Protein 5ODT (pdb70)

Nearest PDB structures (foldseek):
  5odt-assembly1_B  TM=1.024E+00  e=2.649E-06  Homo sap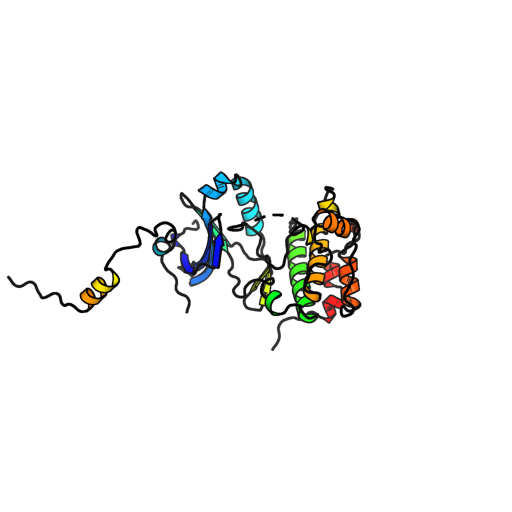iens
  5odt-assembly1_A  TM=1.004E+00  e=7.023E-52  Homo sapiens
  4jbq-assembly1_A  TM=9.368E-01  e=2.846E-45  Homo sapiens
  2w1g-assembly1_A  TM=9.433E-01  e=4.742E-44  Homo sapiens
  3r21-assembly1_A  TM=9.366E-01  e=5.895E-42  Homo sapiens

GO terms:
  GO:0004672 protein kinase activity (F, IDA)
  GO:0005813 centrosome (C, IDA)
  GO:0009611 response to wounding (P, IDA)
  GO:0097421 liver regeneration (P, IDA)
  GO:0006468 protein phosphorylation (P, IDA)
  GO:0097431 mitotic spindle pole (C, IDA)
  GO:0004712 protein serine/threonine/tyrosine kinase activity (F, TAS)
  GO:0005813 centrosome (C, TAS)
  GO:0005819 spindle (C, TAS)
  GO:0030496 midbody (C, TAS)
  GO:0045840 positive regulation of mitotic nuclear division (P, TAS)
  GO:0046605 regulation of centrosome cycle (P, TAS)
  GO:0046777 protein autophosphorylation (P, TAS)
  GO:0090141 positive regulation of mitochondrial fission (P, IMP)
  GO:0005515 protein binding (F, IPI)
  GO:0019901 protein kinase binding (F, IPI)
  GO:0005634 nucleus (C, TAS)
  GO:0000278 mitotic cell cycle (P, TAS)
  GO:0006468 protein phosphorylation (P, TAS)
  GO:0004674 protein serine/threonine kinase activity (F, EXP)

Organism: Homo sapiens (NCBI:txid9606)

Radius of gyration: 24.05 Å; Cα contacts (8 Å, |Δi|>4): 485; chains: 2; bounding box: 49×51×92 Å

Secondary structure (DSSP, 8-state):
----GGGEEEEEEEEEETTEEEEEEEETTT--EEEEEEEEHHHHHHHT-HHHHHHHHHHHHT---TTB--EEEEEE-SSEEEEEE---TT-BHHHHHHHHSS--HHHHHHHHHHHHHHHHHHHHTT-------GGGEEE-TTS-EEE--SS------SGGG--HHHHTT----TTHHHHHHHHHHHHHHHSS-TT--SSHHHHHHHHHTT-----TTS-HHHHHHHHHHS-SSGGGSPPHHHHHH-HHHHHH------/----B-GGGTTTTTTTTTTT--TTHHHHHHHHHHS-------

InterPro domains:
  IPR000719 Protein kinase domain [PF00069] (133-383)
  IPR000719 Protein kinase domain [PS50011] (133-383)
  IPR000719 Protein kinase domain [SM00220] (133-383)
  IPR008271 Serine/threonine-protein kinase, active site [PS00108] (252-264)
  IPR011009 Protein kinase-like domain superfamily [SSF56112] (120-386)
  IPR017441 Protein kinase, ATP binding site [PS00107] (139-162)
  IPR030611 Aurora kinase A [cd14116] (127-384)
  IPR030616 Aurora kinase-like [PTHR24350] (18-401)

Foldseek 3Di:
DADDPVQKDWAAWPDAAQQFTKTFIAGPPVRDTWIKTKGWPVVCVVVVCPVVLVVLLVLQQPDDDPQAKHFVDWDADDTITITTIHDAPAAWQVVVCVVVLAADLAVLLAQLLLLLVSLLSCVVVVHADQPQPRNQWGAHPVRHTYRHPGRHDNHCPPCLLFALCVVVPHDDGNLSNLSNSLQSSLCRHRNHGFQNDDDVVSSNVCRNVVPGDDDPVQDPLSVVLSVLSSDNDSVSRDRSVVSCVRPSSVVRYDDDDD/DDDDDDPVVPPCCVVCVVVPDDPCVVVVVVVVVVDDDDDDDD

CATH classification: 3.30.200.20 (+1 more: 1.10.510.10)

Sequence (300 aa):
RQWALEDFEIGRPLGKGKFGNVYLAREKQSKFILALKVLFKAQLEKAGVEHQLRREVEIQSHLRHPNILRLYGYFHDATRVYLILEYAPLGTVYREELQKLSKFDEQRTATYITELANALSYCHSKRVIHRDIKPENLLLGSAGELKIANFGWSVHAGTLDYLPPEMIEGRMHDEKVDLWSLGVLCYEFLVGKPPFEANTYQETYKRISRVEFTFPDFVTEGARDLISRLLKHNPSQRPMLREVLEHPWITANSSKPSNEESFRDPAEVLGTGAEVDYLEQFGTSSFKESALRKQSLYLKF

B-factor: mean 44.45, std 11.47, range [26.18, 94.43]

Structure (mmCIF, N/CA/C/O backbone):
data_5ODT
#
_entry.id   5ODT
#
_cell.length_a   137.040
_cell.length_b   137.040
_cell.length_c   137.040
_cell.angle_alpha   90.00
_cell.angle_beta   90.00
_cell.angle_gamma   90.00
#
_symmetry.space_group_name_H-M   'I 2 3'
#
loop_
_entity.id
_entity.type
_entity.pdbx_description
1 polymer 'Aurora kinase A'
2 polymer 'Transforming acidic coiled-coil-containing protein 3'
3 non-polymer "ADENOSINE-5'-DIPHOSPHATE"
4 non-polymer GLYCEROL
5 non-polymer 'SULFATE ION'
6 water water
#
loop_
_atom_site.group_PDB
_atom_site.id
_atom_site.type_symbol
_atom_site.label_atom_id
_atom_site.label_alt_id
_atom_site.label_comp_id
_atom_site.label_asym_id
_atom_site.label_entity_id
_atom_site.label_seq_id
_atom_site.pdbx_PDB_ins_code
_atom_site.Cartn_x
_atom_site.Cartn_y
_atom_site.Cartn_z
_atom_site.occupancy
_atom_site.B_iso_or_equiv
_atom_site.auth_seq_id
_atom_site.auth_comp_id
_atom_site.auth_asym_id
_atom_site.auth_atom_id
_atom_site.pdbx_PDB_model_num
ATOM 1 N N . ARG A 1 6 ? 10.361 196.095 61.492 1.00 72.14 126 ARG A N 1
ATOM 2 C CA . ARG A 1 6 ? 10.017 194.746 61.051 1.00 64.21 126 ARG A CA 1
ATOM 3 C C . ARG A 1 6 ? 10.798 194.330 59.799 1.00 59.66 126 ARG A C 1
ATOM 4 O O . ARG A 1 6 ? 10.601 194.876 58.715 1.00 62.07 126 ARG A O 1
ATOM 6 N N . GLN A 1 7 ? 11.690 193.362 59.963 1.00 60.44 127 GLN A N 1
ATOM 7 C CA . GLN A 1 7 ? 12.485 192.841 58.859 1.00 59.82 127 GLN A CA 1
ATOM 8 C C . GLN A 1 7 ? 12.122 191.378 58.594 1.00 52.83 127 GLN A C 1
ATOM 9 O O . GLN A 1 7 ? 11.651 190.684 59.492 1.00 52.41 127 GLN A O 1
ATOM 15 N N . TRP A 1 8 ? 12.335 190.909 57.371 1.00 49.44 128 TRP A N 1
ATOM 16 C CA . TRP A 1 8 ? 12.208 189.479 57.089 1.00 49.56 128 TRP A CA 1
ATOM 17 C C . TRP A 1 8 ? 13.264 188.713 57.883 1.00 47.81 128 TRP A C 1
ATOM 18 O O . TRP A 1 8 ? 14.375 189.204 58.070 1.00 55.16 128 TRP A O 1
ATOM 29 N N . ALA A 1 9 ? 12.915 187.530 58.379 1.00 47.86 129 ALA A N 1
ATOM 30 C CA . ALA A 1 9 ? 13.865 186.689 59.119 1.00 48.24 129 ALA A CA 1
ATOM 31 C C . ALA A 1 9 ? 13.677 185.210 58.778 1.00 47.89 129 ALA A C 1
ATOM 32 O O . ALA A 1 9 ? 12.565 184.775 58.462 1.00 41.64 129 ALA A O 1
ATOM 34 N N . LEU A 1 10 ? 14.757 184.433 58.859 1.00 46.98 130 LEU A N 1
ATOM 35 C CA . LEU A 1 10 ? 14.666 182.995 58.629 1.00 45.96 130 LEU A CA 1
ATOM 36 C C . LEU A 1 10 ? 13.649 182.366 59.577 1.00 43.85 130 LEU A C 1
ATOM 37 O O . LEU A 1 10 ? 12.993 181.378 59.238 1.00 39.86 130 LEU A O 1
ATOM 42 N N . GLU A 1 11 ? 13.518 182.949 60.768 1.00 44.79 131 GLU A N 1
ATOM 43 C CA . GLU A 1 11 ? 12.521 182.511 61.741 1.00 40.08 131 GLU A CA 1
ATOM 44 C C . GLU A 1 11 ? 11.071 182.567 61.203 1.00 38.50 131 GLU A C 1
ATOM 45 O O . GLU A 1 11 ? 10.197 181.867 61.693 1.00 37.94 131 GLU A O 1
ATOM 51 N N . ASP A 1 12 ? 10.826 183.404 60.201 1.00 36.79 132 ASP A N 1
ATOM 52 C CA . ASP A 1 12 ? 9.482 183.539 59.627 1.00 36.72 132 ASP A CA 1
ATOM 53 C C . ASP A 1 12 ? 9.030 182.327 58.807 1.00 40.71 132 ASP A C 1
ATOM 54 O O . ASP A 1 12 ? 7.859 182.253 58.412 1.00 36.58 132 ASP A O 1
ATOM 59 N N . PHE A 1 13 ? 9.950 181.394 58.539 1.00 33.63 133 PHE A N 1
ATOM 60 C CA . PHE A 1 13 ? 9.699 180.326 57.568 1.00 34.74 133 PHE A CA 1
ATOM 61 C C . PHE A 1 13 ? 9.915 178.920 58.081 1.00 39.89 133 PHE A C 1
ATOM 62 O O . PHE A 1 13 ? 10.743 178.677 58.967 1.00 37.10 133 PHE A O 1
ATOM 70 N N . GLU A 1 14 ? 9.158 177.990 57.505 1.00 33.49 134 GLU A N 1
ATOM 71 C CA . GLU A 1 14 ? 9.477 176.578 57.617 1.00 35.17 134 GLU A CA 1
ATOM 72 C C . GLU A 1 14 ? 9.824 176.049 56.229 1.00 36.80 134 GLU A C 1
ATOM 73 O O . GLU A 1 14 ? 9.354 176.579 55.228 1.00 37.44 134 GLU A O 1
ATOM 79 N N . ILE A 1 15 ? 10.659 175.020 56.163 1.00 35.78 135 ILE A N 1
ATOM 80 C CA . ILE A 1 15 ? 11.280 174.633 54.889 1.00 33.36 135 ILE A CA 1
ATOM 81 C C . ILE A 1 15 ? 10.922 173.207 54.522 1.00 38.82 135 ILE A C 1
ATOM 82 O O . ILE A 1 15 ? 11.050 172.288 55.346 1.00 34.91 135 ILE A O 1
ATOM 87 N N . GLY A 1 16 ? 10.444 173.030 53.291 1.00 33.87 136 GLY A N 1
ATOM 88 C CA . GLY A 1 16 ? 10.063 171.723 52.782 1.00 31.49 136 GLY A CA 1
ATOM 89 C C . GLY A 1 16 ? 11.105 171.120 51.851 1.00 36.36 136 GLY A C 1
ATOM 90 O O . GLY A 1 16 ? 12.297 171.403 51.967 1.00 32.74 136 GLY A O 1
ATOM 91 N N . ARG A 1 17 ? 10.657 170.287 50.918 1.00 34.89 137 ARG A N 1
ATOM 92 C CA . ARG A 1 17 ? 11.582 169.577 50.031 1.00 34.28 137 ARG A CA 1
ATOM 93 C C . ARG A 1 17 ? 12.323 170.499 49.056 1.00 36.45 137 ARG A C 1
ATOM 94 O O . ARG A 1 17 ? 11.826 171.575 48.691 1.00 31.39 137 ARG A O 1
ATOM 102 N N . PRO A 1 18 ? 13.526 170.081 48.632 1.00 39.83 138 PRO A N 1
ATOM 103 C CA . PRO A 1 18 ? 14.306 170.837 47.654 1.00 35.36 138 PRO A CA 1
ATOM 104 C C . PRO A 1 18 ? 13.666 170.775 46.281 1.00 35.46 138 PRO A C 1
ATOM 105 O O . PRO A 1 18 ? 13.131 169.740 45.902 1.00 38.29 138 PRO A O 1
ATOM 109 N N . LEU A 1 19 ? 13.734 171.886 45.558 1.00 38.77 139 LEU A N 1
ATOM 110 C CA . LEU A 1 19 ? 13.206 171.999 44.198 1.00 37.80 139 LEU A CA 1
ATOM 111 C C . LEU A 1 19 ? 14.331 172.001 43.176 1.00 40.66 139 LEU A C 1
ATOM 112 O O . LEU A 1 19 ? 14.119 171.715 42.002 1.00 42.85 139 LEU A O 1
ATOM 117 N N . GLY A 1 20 ? 15.526 172.385 43.620 1.00 37.27 140 GLY A N 1
ATOM 118 C CA . GLY A 1 20 ? 16.689 172.373 42.763 1.00 41.07 140 GLY A CA 1
ATOM 119 C C . GLY A 1 20 ? 17.926 172.660 43.588 1.00 46.59 140 GLY A C 1
ATOM 120 O O . GLY A 1 20 ? 17.841 173.297 44.637 1.00 36.63 140 GLY A O 1
ATOM 121 N N . LYS A 1 21 ? 19.072 172.179 43.119 1.00 43.13 141 LYS A N 1
ATOM 122 C CA . LYS A 1 21 ? 20.354 172.477 43.753 1.00 46.32 141 LYS A CA 1
ATOM 123 C C . LYS A 1 21 ? 21.397 172.833 42.694 1.00 51.01 141 LYS A C 1
ATOM 124 O O . LYS A 1 21 ? 21.348 172.340 41.563 1.00 54.16 141 LYS A O 1
ATOM 130 N N . GLY A 1 22 ? 22.328 173.704 43.064 1.00 46.89 142 GLY A N 1
ATOM 131 C CA . GLY A 1 22 ? 23.380 174.138 42.163 1.00 50.58 142 GLY A CA 1
ATOM 132 C C . GLY A 1 22 ? 24.579 174.647 42.941 1.00 52.72 142 GLY A C 1
ATOM 133 O O . GLY A 1 22 ? 24.567 174.651 44.174 1.00 49.92 142 GLY A O 1
ATOM 134 N N . LYS A 1 23 ? 25.613 175.087 42.229 1.00 50.84 143 LYS A N 1
ATOM 135 C CA . LYS A 1 23 ? 26.856 175.498 42.876 1.00 52.00 143 LYS A CA 1
ATOM 136 C C . LYS A 1 23 ? 26.640 176.720 43.763 1.00 48.07 143 LYS A C 1
ATOM 137 O O . LYS A 1 23 ? 27.316 176.888 44.777 1.00 47.24 143 LYS A O 1
ATOM 139 N N . PHE A 1 24 ? 25.701 177.574 43.372 1.00 41.90 144 PHE A N 1
ATOM 140 C CA . PHE A 1 24 ? 25.438 178.802 44.107 1.00 43.84 144 PHE A CA 1
ATOM 141 C C . PHE A 1 24 ? 24.505 178.594 45.309 1.00 43.99 144 PHE A C 1
ATOM 142 O O . PHE A 1 24 ? 24.407 179.463 46.164 1.00 40.36 144 PHE A O 1
ATOM 150 N N . GLY A 1 25 ? 23.815 177.461 45.369 1.00 43.46 145 GLY A N 1
ATOM 151 C CA . GLY A 1 25 ? 22.876 177.233 46.458 1.00 41.24 145 GLY A CA 1
ATOM 152 C C . GLY A 1 25 ? 21.759 176.258 46.158 1.00 40.70 145 GLY A C 1
ATOM 153 O O . GLY A 1 25 ? 21.886 175.393 45.283 1.00 37.99 145 GLY A O 1
ATOM 154 N N . ASN A 1 26 ? 20.663 176.405 46.905 1.00 36.16 146 ASN A N 1
ATOM 155 C CA . ASN A 1 26 ? 19.506 175.519 46.838 1.00 36.10 146 ASN A CA 1
ATOM 156 C C . ASN A 1 26 ? 18.189 176.285 46.759 1.00 33.84 146 ASN A C 1
ATOM 157 O O . ASN A 1 26 ? 18.084 177.390 47.297 1.00 34.41 146 ASN A O 1
ATOM 162 N N . VAL A 1 27 ? 17.192 175.684 46.113 1.00 35.23 147 VAL A N 1
ATOM 163 C CA . VAL A 1 27 ? 15.820 176.193 46.134 1.00 34.42 147 VAL A CA 1
ATOM 164 C C . VAL A 1 27 ? 14.927 175.202 46.849 1.00 33.10 147 VAL A C 1
ATOM 165 O O . VAL A 1 27 ? 14.935 174.026 46.510 1.00 36.34 147 VAL A O 1
ATOM 169 N N . TYR A 1 28 ? 14.144 175.675 47.818 1.00 28.38 148 TYR A N 1
ATOM 170 C CA . TYR A 1 28 ? 13.229 174.810 48.562 1.00 29.11 148 TYR A CA 1
ATOM 171 C C . TYR A 1 28 ? 11.776 175.249 48.431 1.00 34.01 148 TYR A C 1
ATOM 172 O O . TYR A 1 28 ? 11.482 176.444 48.352 1.00 32.58 148 TYR A O 1
ATOM 181 N N . LEU A 1 29 ? 10.873 174.282 48.456 1.00 33.49 149 LEU A N 1
ATOM 182 C CA . LEU A 1 29 ? 9.493 174.558 48.824 1.00 31.61 149 LEU A CA 1
ATOM 183 C C . LEU A 1 29 ? 9.519 175.083 50.260 1.00 35.24 149 LEU A C 1
ATOM 184 O O . LEU A 1 29 ? 10.300 174.594 51.085 1.00 33.23 149 LEU A O 1
ATOM 189 N N . ALA A 1 30 ? 8.706 176.091 50.559 1.00 30.14 150 ALA A N 1
ATOM 190 C CA . ALA A 1 30 ? 8.683 176.631 51.911 1.00 36.05 150 ALA A CA 1
ATOM 191 C C . ALA A 1 30 ? 7.341 177.256 52.237 1.00 35.55 150 ALA A C 1
ATOM 192 O O . ALA A 1 30 ? 6.445 177.333 51.398 1.00 34.15 150 ALA A O 1
ATOM 194 N N . ARG A 1 31 ? 7.218 177.704 53.473 1.00 32.99 151 ARG A N 1
ATOM 195 C CA . ARG A 1 31 ? 5.949 178.165 53.996 1.00 37.14 151 ARG A CA 1
ATOM 196 C C . ARG A 1 31 ? 6.192 179.244 55.049 1.00 31.98 151 ARG A C 1
ATOM 197 O O . ARG A 1 31 ? 6.959 179.029 55.990 1.00 35.51 151 ARG A O 1
ATOM 205 N N . GLU A 1 32 ? 5.559 180.399 54.892 1.00 30.94 152 GLU A N 1
ATOM 206 C CA . GLU A 1 32 ? 5.628 181.430 55.918 1.00 35.35 152 GLU A CA 1
ATOM 207 C C . GLU A 1 32 ? 4.842 180.957 57.134 1.00 36.90 152 GLU A C 1
ATOM 208 O O . GLU A 1 32 ? 3.689 180.565 57.019 1.00 34.50 152 GLU A O 1
ATOM 214 N N . LYS A 1 33 ? 5.470 180.982 58.301 1.00 37.80 153 LYS A N 1
ATOM 215 C CA . LYS A 1 33 ? 4.874 180.362 59.486 1.00 42.82 153 LYS A CA 1
ATOM 216 C C . LYS A 1 33 ? 3.543 180.954 59.928 1.00 40.21 153 LYS A C 1
ATOM 217 O O . LYS A 1 33 ? 2.613 180.212 60.230 1.00 46.30 153 LYS A O 1
ATOM 223 N N . GLN A 1 34 ? 3.446 182.276 59.981 1.00 39.35 154 GLN A N 1
ATOM 224 C CA . GLN A 1 34 ? 2.234 182.900 60.493 1.00 38.57 154 GLN A CA 1
ATOM 225 C C . GLN A 1 34 ? 1.032 182.631 59.568 1.00 44.44 154 GLN A C 1
ATOM 226 O O . GLN A 1 34 ? -0.033 182.197 60.014 1.00 39.84 154 GLN A O 1
ATOM 228 N N . SER A 1 35 ? 1.217 182.858 58.274 1.00 35.82 155 SER A N 1
ATOM 229 C CA . SER A 1 35 ? 0.113 182.761 57.319 1.00 37.09 155 SER A CA 1
ATOM 230 C C . SER A 1 35 ? -0.144 181.335 56.819 1.00 37.82 155 SER A C 1
ATOM 231 O O . SER A 1 35 ? -1.245 181.027 56.342 1.00 34.31 155 SER A O 1
ATOM 234 N N . LYS A 1 36 ? 0.888 180.494 56.900 1.00 35.06 156 LYS A N 1
ATOM 235 C CA . LYS A 1 36 ? 0.930 179.181 56.253 1.00 35.18 156 LYS A CA 1
ATOM 236 C C . LYS A 1 36 ? 0.891 179.329 54.721 1.00 31.25 156 LYS A C 1
ATOM 237 O O . LYS A 1 36 ? 0.522 178.401 54.020 1.00 32.64 156 LYS A O 1
ATOM 243 N N . PHE A 1 37 ? 1.267 180.499 54.218 1.00 29.51 157 PHE A N 1
ATOM 244 C CA . PHE A 1 37 ? 1.333 180.743 52.775 1.00 30.57 157 PHE A CA 1
ATOM 245 C C . PHE A 1 37 ? 2.491 179.957 52.174 1.00 33.86 157 PHE A C 1
ATOM 246 O O . PHE A 1 37 ? 3.632 180.063 52.634 1.00 32.12 157 PHE A O 1
ATOM 254 N N . ILE A 1 38 ? 2.203 179.178 51.138 1.00 29.36 158 ILE A N 1
ATOM 255 C CA . ILE A 1 38 ? 3.239 178.369 50.503 1.00 34.08 158 ILE A CA 1
ATOM 256 C C . ILE A 1 38 ? 4.002 179.168 49.437 1.00 33.85 158 ILE A C 1
ATOM 257 O O . ILE A 1 38 ? 3.414 179.912 48.645 1.00 31.00 158 ILE A O 1
ATOM 262 N N . LEU A 1 39 ? 5.328 179.043 49.456 1.00 27.83 159 LEU A N 1
ATOM 263 C CA . LEU A 1 39 ? 6.186 179.794 48.543 1.00 30.56 159 LEU A CA 1
ATOM 264 C C . LEU A 1 39 ? 7.489 179.018 48.282 1.00 31.97 159 LEU A C 1
ATOM 265 O O . LEU A 1 39 ? 7.609 177.858 48.666 1.00 30.38 159 LEU A O 1
ATOM 270 N N . ALA A 1 40 ? 8.448 179.646 47.611 1.00 26.18 160 ALA A N 1
ATOM 271 C CA . ALA A 1 40 ? 9.746 179.022 47.425 1.00 28.79 160 ALA A CA 1
ATOM 272 C C . ALA A 1 40 ? 10.820 179.899 48.036 1.00 32.77 160 ALA A C 1
ATOM 273 O O . ALA A 1 40 ? 10.785 181.118 47.923 1.00 33.85 160 ALA A O 1
ATOM 275 N N . LEU A 1 41 ? 11.775 179.252 48.688 1.00 34.92 161 LEU A N 1
ATOM 276 C CA . LEU A 1 41 ? 12.887 179.939 49.312 1.00 33.07 161 LEU A CA 1
ATOM 277 C C . LEU A 1 41 ? 14.153 179.556 48.556 1.00 31.90 161 LEU A C 1
ATOM 278 O O . LEU A 1 41 ? 14.540 178.390 48.528 1.00 30.70 161 LEU A O 1
ATOM 283 N N . LYS A 1 42 ? 14.766 180.535 47.901 1.00 29.12 162 LYS A N 1
ATOM 284 C CA . LYS A 1 42 ? 16.020 180.293 47.221 1.00 31.88 162 LYS A CA 1
ATOM 285 C C . LYS A 1 42 ? 17.151 180.714 48.160 1.00 33.47 162 LYS A C 1
ATOM 286 O O . LYS A 1 42 ? 17.153 181.830 48.677 1.00 36.66 162 LYS A O 1
ATOM 292 N N . VAL A 1 43 ? 18.096 179.808 48.382 1.00 31.67 163 VAL A N 1
ATOM 293 C CA . VAL A 1 43 ? 19.140 179.990 49.390 1.00 32.62 163 VAL A CA 1
ATOM 294 C C . VAL A 1 43 ? 20.524 179.991 48.741 1.00 34.90 163 VAL A C 1
ATOM 295 O O . VAL A 1 43 ? 20.948 178.985 48.191 1.00 37.66 163 VAL A O 1
ATOM 299 N N . LEU A 1 44 ? 21.218 181.123 48.803 1.00 29.97 164 LEU A N 1
ATOM 300 C CA . LEU A 1 44 ? 22.467 181.298 48.064 1.00 35.46 164 LEU A CA 1
ATOM 301 C C . LEU A 1 44 ? 23.663 181.393 49.011 1.00 38.34 164 LEU A C 1
ATOM 302 O O . LEU A 1 44 ? 23.604 182.110 50.001 1.00 38.03 164 LEU A O 1
ATOM 307 N N . PHE A 1 45 ? 24.743 180.677 48.699 1.00 39.52 165 PHE A N 1
ATOM 308 C CA . PHE A 1 45 ? 25.957 180.705 49.517 1.00 40.27 165 PHE A CA 1
ATOM 309 C C . PHE A 1 45 ? 26.777 181.971 49.287 1.00 40.11 165 PHE A C 1
ATOM 310 O O . PHE A 1 45 ? 27.246 182.206 48.177 1.00 42.22 165 PHE A O 1
ATOM 318 N N . LYS A 1 46 ? 26.941 182.788 50.325 1.00 38.27 166 LYS A N 1
ATOM 319 C CA . LYS A 1 46 ? 27.759 184.001 50.228 1.00 43.35 166 LYS A CA 1
ATOM 320 C C . LYS A 1 46 ? 29.171 183.710 49.712 1.00 44.08 166 LYS A C 1
ATOM 321 O O . LYS A 1 46 ? 29.722 184.479 48.924 1.00 44.64 166 LYS A O 1
ATOM 327 N N . ALA A 1 47 ? 29.736 182.591 50.150 1.00 40.52 167 ALA A N 1
ATOM 328 C CA . ALA A 1 47 ? 31.101 182.233 49.785 1.00 50.46 167 ALA A CA 1
ATOM 329 C C . ALA A 1 47 ? 31.218 182.098 48.278 1.00 55.96 167 ALA A C 1
ATOM 330 O O . ALA A 1 47 ? 32.170 182.607 47.686 1.00 52.31 167 ALA A O 1
ATOM 332 N N . GLN A 1 48 ? 30.244 181.432 47.657 1.00 46.35 168 GLN A N 1
ATOM 333 C CA . GLN A 1 48 ? 30.277 181.219 46.212 1.00 48.13 168 GLN A CA 1
ATOM 334 C C . GLN A 1 48 ? 30.011 182.500 45.433 1.00 47.14 168 GLN A C 1
ATOM 335 O O . GLN A 1 48 ? 30.574 182.709 44.366 1.00 54.41 168 GLN A O 1
ATOM 341 N N . LEU A 1 49 ? 29.151 183.351 45.970 1.00 43.39 169 LEU A N 1
ATOM 342 C CA . LEU A 1 49 ? 28.821 184.616 45.335 1.00 47.46 169 LEU A CA 1
ATOM 343 C C . LEU A 1 49 ? 30.037 185.535 45.327 1.00 52.10 169 LEU A C 1
ATOM 344 O O . LEU A 1 49 ? 30.367 186.137 44.306 1.00 51.11 169 LEU A O 1
ATOM 349 N N . GLU A 1 50 ? 30.683 185.640 46.483 1.00 50.32 170 GLU A N 1
ATOM 350 C CA . GLU A 1 50 ? 31.897 186.435 46.633 1.00 52.77 170 GLU A CA 1
ATOM 351 C C . GLU A 1 50 ? 33.006 185.887 45.739 1.00 53.46 170 GLU A C 1
ATOM 352 O O . GLU A 1 50 ? 33.652 186.633 45.009 1.00 59.67 170 GLU A O 1
ATOM 358 N N . LYS A 1 51 ? 33.198 184.575 45.783 1.00 55.00 171 LYS A N 1
ATOM 359 C CA . LYS A 1 51 ? 34.182 183.907 44.942 1.00 55.71 171 LYS A CA 1
ATOM 360 C C . LYS A 1 51 ? 33.946 184.170 43.454 1.00 59.54 171 LYS A C 1
ATOM 361 O O . LYS A 1 51 ? 34.890 184.180 42.665 1.00 60.31 171 LYS A O 1
ATOM 367 N N . ALA A 1 52 ? 32.693 184.397 43.074 1.00 55.41 172 ALA A N 1
ATOM 368 C CA . ALA A 1 52 ? 32.358 184.659 41.675 1.00 56.42 172 ALA A CA 1
ATOM 369 C C . ALA A 1 52 ? 32.379 186.157 41.368 1.00 52.54 172 ALA A C 1
ATOM 370 O O . ALA A 1 52 ? 32.297 186.564 40.211 1.00 55.53 172 ALA A O 1
ATOM 372 N N . GLY A 1 53 ? 32.481 186.971 42.413 1.00 54.35 173 GLY A N 1
ATOM 373 C CA . GLY A 1 53 ? 32.497 188.417 42.270 1.00 55.93 173 GLY A CA 1
ATOM 374 C C . GLY A 1 53 ? 31.186 189.016 41.784 1.00 61.32 173 GLY A C 1
ATOM 375 O O . GLY A 1 53 ? 31.182 190.074 41.154 1.00 58.76 173 GLY A O 1
ATOM 376 N N . VAL A 1 54 ? 30.069 188.356 42.081 1.00 55.65 174 VAL A N 1
ATOM 377 C CA . VAL A 1 54 ? 28.779 188.786 41.541 1.00 54.39 174 VAL A CA 1
ATOM 378 C C . VAL A 1 54 ? 27.876 189.470 42.559 1.00 57.12 174 VAL A C 1
ATOM 379 O O . VAL A 1 54 ? 26.663 189.528 42.369 1.00 56.01 174 VAL A O 1
ATOM 383 N N . GLU A 1 55 ? 28.466 190.003 43.626 1.00 53.88 175 GLU A N 1
ATOM 384 C CA . GLU A 1 55 ? 27.678 190.577 44.710 1.00 59.12 175 GLU A CA 1
ATOM 385 C C . GLU A 1 55 ? 26.941 191.817 44.237 1.00 59.94 175 GLU A C 1
ATOM 386 O O . GLU A 1 55 ? 25.775 192.029 44.574 1.00 58.21 175 GLU A O 1
ATOM 392 N N . HIS A 1 56 ? 27.628 192.642 43.456 1.00 58.13 176 HIS A N 1
ATOM 393 C CA . HIS A 1 56 ? 27.003 193.825 42.902 1.00 60.59 176 HIS A CA 1
ATOM 394 C C . HIS A 1 56 ? 25.875 193.411 41.961 1.00 58.13 176 HIS A C 1
ATOM 395 O O . HIS A 1 56 ? 24.771 193.951 42.031 1.00 53.57 176 HIS A O 1
ATOM 402 N N . GLN A 1 57 ? 26.159 192.437 41.099 1.00 49.01 177 GLN A N 1
ATOM 403 C CA . GLN A 1 57 ? 25.195 191.987 40.100 1.00 55.07 177 GLN A CA 1
ATOM 404 C C . GLN A 1 57 ? 23.937 191.395 40.749 1.00 54.00 177 GLN A C 1
ATOM 405 O O . GLN A 1 57 ? 22.816 191.677 40.327 1.00 46.17 177 GLN A O 1
ATOM 411 N N . LEU A 1 58 ? 24.135 190.588 41.787 1.00 51.46 178 LEU A N 1
ATOM 412 C CA . LEU A 1 58 ? 23.027 190.032 42.557 1.00 47.96 178 LEU A CA 1
ATOM 413 C C . LEU A 1 58 ? 22.091 191.110 43.108 1.00 45.04 178 LEU A C 1
ATOM 414 O O . LEU A 1 58 ? 20.874 191.036 42.918 1.00 44.96 178 LEU A O 1
ATOM 419 N N . ARG A 1 59 ? 22.658 192.101 43.793 1.00 46.10 179 ARG A N 1
ATOM 420 C CA . ARG A 1 59 ? 21.869 193.193 44.346 1.00 46.54 179 ARG A CA 1
ATOM 421 C C . ARG A 1 59 ? 21.030 193.871 43.265 1.00 48.25 179 ARG A C 1
ATOM 422 O O . ARG A 1 59 ? 19.857 194.195 43.478 1.00 45.81 179 ARG A O 1
ATOM 430 N N . ARG A 1 60 ? 21.636 194.092 42.104 1.00 50.17 180 ARG A N 1
ATOM 431 C CA . ARG A 1 60 ? 20.931 194.744 41.008 1.00 50.43 180 ARG A CA 1
ATOM 432 C C . ARG A 1 60 ? 19.768 193.874 40.527 1.00 41.88 180 ARG A C 1
ATOM 433 O O . ARG A 1 60 ? 18.636 194.360 40.371 1.00 44.09 180 ARG A O 1
ATOM 435 N N . GLU A 1 61 ? 20.037 192.592 40.298 1.00 40.22 181 GLU A N 1
ATOM 436 C CA . GLU A 1 61 ? 18.982 191.700 39.823 1.00 43.01 181 GLU A CA 1
ATOM 437 C C . GLU A 1 61 ? 17.809 191.602 40.814 1.00 41.34 181 GLU A C 1
ATOM 438 O O . GLU A 1 61 ? 16.652 191.628 40.402 1.00 43.07 181 GLU A O 1
ATOM 444 N N . VAL A 1 62 ? 18.088 191.507 42.113 1.00 41.63 182 VAL A N 1
ATOM 445 C CA . VAL A 1 62 ? 16.990 191.309 43.048 1.00 43.73 182 VAL A CA 1
ATOM 446 C C . VAL A 1 62 ? 16.202 192.604 43.171 1.00 43.62 182 VAL A C 1
ATOM 447 O O . VAL A 1 62 ? 14.983 192.584 43.337 1.00 42.65 182 VAL A O 1
ATOM 451 N N . GLU A 1 63 ? 16.895 193.727 43.037 1.00 44.15 183 GLU A N 1
ATOM 452 C CA . GLU A 1 63 ? 16.252 195.028 43.082 1.00 48.09 183 GLU A CA 1
ATOM 453 C C . GLU A 1 63 ? 15.269 195.161 41.924 1.00 44.52 183 GLU A C 1
ATOM 454 O O . GLU A 1 63 ? 14.138 195.610 42.098 1.00 44.14 183 GLU A O 1
ATOM 460 N N . ILE A 1 64 ? 15.708 194.743 40.744 1.00 41.14 184 ILE A N 1
ATOM 461 C CA . ILE A 1 64 ? 14.853 194.740 39.566 1.00 42.87 184 ILE A CA 1
ATOM 462 C C . ILE A 1 64 ? 13.612 193.851 39.750 1.00 42.67 184 ILE A C 1
ATOM 463 O O . ILE A 1 64 ? 12.477 194.306 39.573 1.00 40.67 184 ILE A O 1
ATOM 468 N N . GLN A 1 65 ? 13.822 192.593 40.136 1.00 38.35 185 GLN A N 1
ATOM 469 C CA . GLN A 1 65 ? 12.711 191.655 40.227 1.00 39.90 185 GLN A CA 1
ATOM 470 C C . GLN A 1 65 ? 11.716 192.070 41.309 1.00 39.81 185 GLN A C 1
ATOM 471 O O . GLN A 1 65 ? 10.511 191.883 41.153 1.00 40.40 185 GLN A O 1
ATOM 477 N N . SER A 1 66 ? 12.211 192.662 42.393 1.00 42.83 186 SER A N 1
ATOM 478 C CA . SER A 1 66 ? 11.354 192.967 43.538 1.00 42.61 186 SER A CA 1
ATOM 479 C C . SER A 1 66 ? 10.315 194.020 43.174 1.00 43.99 186 SER A C 1
ATOM 480 O O . SER A 1 66 ? 9.322 194.198 43.878 1.00 47.93 186 SER A O 1
ATOM 483 N N . HIS A 1 67 ? 10.520 194.707 42.056 1.00 44.51 187 HIS A N 1
ATOM 484 C CA . HIS A 1 67 ? 9.554 195.714 41.650 1.00 47.49 187 HIS A CA 1
ATOM 485 C C . HIS A 1 67 ? 8.702 195.298 40.453 1.00 47.48 187 HIS A C 1
ATOM 486 O O . HIS A 1 67 ? 7.890 196.079 39.965 1.00 47.78 187 HIS A O 1
ATOM 493 N N . LEU A 1 68 ? 8.864 194.063 39.989 1.00 38.31 188 LEU A N 1
ATOM 494 C CA . LEU A 1 68 ? 7.990 193.572 38.930 1.00 40.61 188 LEU A CA 1
ATOM 495 C C . LEU A 1 68 ? 6.786 192.848 39.541 1.00 41.88 188 LEU A C 1
ATOM 496 O O . LEU A 1 68 ? 6.930 191.878 40.297 1.00 44.07 188 LEU A O 1
ATOM 501 N N . ARG A 1 69 ? 5.597 193.336 39.216 1.00 37.01 189 ARG A N 1
ATOM 502 C CA . ARG A 1 69 ? 4.359 192.740 39.703 1.00 42.47 189 ARG A CA 1
ATOM 503 C C . ARG A 1 69 ? 3.432 192.447 38.526 1.00 39.64 189 ARG A C 1
ATOM 504 O O . ARG A 1 69 ? 2.711 193.318 38.057 1.00 36.03 189 ARG A O 1
ATOM 512 N N . HIS A 1 70 ? 3.462 191.212 38.046 1.00 30.95 190 HIS A N 1
ATOM 513 C CA . HIS A 1 70 ? 2.699 190.819 36.857 1.00 32.99 190 HIS A CA 1
ATOM 514 C C . HIS A 1 70 ? 2.336 189.342 37.013 1.00 33.71 190 HIS A C 1
ATOM 515 O O . HIS A 1 70 ? 3.152 188.582 37.526 1.00 31.67 190 HIS A O 1
ATOM 522 N N . PRO A 1 71 ? 1.122 188.933 36.589 1.00 32.25 191 PRO A N 1
ATOM 523 C CA . PRO A 1 71 ? 0.668 187.539 36.741 1.00 33.66 191 PRO A CA 1
ATOM 524 C C . PRO A 1 71 ? 1.532 186.515 36.009 1.00 31.18 191 PRO A C 1
ATOM 525 O O . PRO A 1 71 ? 1.492 185.344 36.370 1.00 30.94 191 PRO A O 1
ATOM 529 N N . ASN A 1 72 ? 2.263 186.936 34.975 1.00 30.92 192 ASN A N 1
ATOM 530 C CA . ASN A 1 72 ? 3.110 186.010 34.234 1.00 29.03 192 ASN A CA 1
ATOM 531 C C . ASN A 1 72 ? 4.596 186.218 34.514 1.00 29.44 192 ASN A C 1
ATOM 532 O O . ASN A 1 72 ? 5.442 185.821 33.725 1.00 28.82 192 ASN A O 1
ATOM 537 N N . ILE A 1 73 ? 4.904 186.862 35.635 1.00 29.13 193 ILE A N 1
ATOM 538 C CA . ILE A 1 73 ? 6.279 186.968 36.107 1.00 30.26 193 ILE A CA 1
ATOM 539 C C . ILE A 1 73 ? 6.321 186.487 37.552 1.00 30.05 193 ILE A C 1
ATOM 540 O O . ILE A 1 73 ? 5.543 186.939 38.374 1.00 29.65 193 ILE A O 1
ATOM 545 N N . LEU A 1 74 ? 7.218 185.553 37.853 1.00 31.95 194 LEU A N 1
ATOM 546 C CA . LEU A 1 74 ? 7.431 185.096 39.221 1.00 34.00 194 LEU A CA 1
ATOM 547 C C . LEU A 1 74 ? 7.712 186.261 40.169 1.00 39.07 194 LEU A C 1
ATOM 548 O O . LEU A 1 74 ? 8.670 186.990 39.963 1.00 35.83 194 LEU A O 1
ATOM 553 N N . ARG A 1 75 ? 6.881 186.438 41.194 1.00 32.58 195 ARG A N 1
ATOM 554 C CA . ARG A 1 75 ? 7.092 187.486 42.178 1.00 36.59 195 ARG A CA 1
ATOM 555 C C . ARG A 1 75 ? 8.280 187.179 43.077 1.00 38.05 195 ARG A C 1
ATOM 556 O O . ARG A 1 75 ? 8.498 186.031 43.469 1.00 31.22 195 ARG A O 1
ATOM 564 N N . LEU A 1 76 ? 9.026 188.224 43.407 1.00 33.49 196 LEU A N 1
ATOM 565 C CA . LEU A 1 76 ? 9.965 188.190 44.517 1.00 34.69 196 LEU A CA 1
ATOM 566 C C . LEU A 1 76 ? 9.389 189.073 45.614 1.00 38.35 196 LEU A C 1
ATOM 567 O O . LEU A 1 76 ? 9.268 190.290 45.461 1.00 34.16 196 LEU A O 1
ATOM 572 N N . TYR A 1 77 ? 9.010 188.444 46.716 1.00 30.73 197 TYR A N 1
ATOM 573 C CA . TYR A 1 77 ? 8.287 189.129 47.771 1.00 35.26 197 TYR A CA 1
ATOM 574 C C . TYR A 1 77 ? 9.216 189.851 48.729 1.00 36.54 197 TYR A C 1
ATOM 575 O O . TYR A 1 77 ? 8.806 190.791 49.408 1.00 39.34 197 TYR A O 1
ATOM 584 N N . GLY A 1 78 ? 10.461 189.391 48.801 1.00 36.07 198 GLY A N 1
ATOM 585 C CA . GLY A 1 78 ? 11.424 189.979 49.707 1.00 37.99 198 GLY A CA 1
ATOM 586 C C . GLY A 1 78 ? 12.710 189.185 49.740 1.00 35.40 198 GLY A C 1
ATOM 587 O O . GLY A 1 78 ? 12.862 188.179 49.035 1.00 35.50 198 GLY A O 1
ATOM 588 N N . TYR A 1 79 ? 13.640 189.636 50.570 1.00 35.38 199 TYR A N 1
ATOM 589 C CA . TYR A 1 79 ? 14.942 188.991 50.675 1.00 37.35 199 TYR A CA 1
ATOM 590 C C . TYR A 1 79 ? 15.618 189.397 51.970 1.00 42.72 199 TYR A C 1
ATOM 591 O O . TYR A 1 79 ? 15.278 190.423 52.580 1.00 42.33 199 TYR A O 1
ATOM 600 N N . PHE A 1 80 ? 16.570 188.579 52.393 1.00 38.89 200 PHE A N 1
ATOM 601 C CA . PHE A 1 80 ? 17.281 188.830 53.633 1.00 41.46 200 PHE A CA 1
ATOM 602 C C . PHE A 1 80 ? 18.541 187.980 53.628 1.00 37.68 200 PHE A C 1
ATOM 603 O O . PHE A 1 80 ? 18.807 187.270 52.661 1.00 34.48 200 PHE A O 1
ATOM 611 N N . HIS A 1 81 ? 19.340 188.069 54.680 1.00 34.47 201 HIS A N 1
ATOM 612 C CA . HIS A 1 81 ? 20.563 187.263 54.730 1.00 37.99 201 HIS A CA 1
ATOM 613 C C . HIS A 1 81 ? 20.964 186.984 56.168 1.00 33.24 201 HIS A C 1
ATOM 614 O O . HIS A 1 81 ? 20.505 187.667 57.088 1.00 37.61 201 HIS A O 1
ATOM 621 N N . ASP A 1 82 ? 21.803 185.975 56.363 1.00 35.91 202 ASP A N 1
ATOM 622 C CA . ASP A 1 82 ? 22.399 185.763 57.676 1.00 37.59 202 ASP A CA 1
ATOM 623 C C . ASP A 1 82 ? 23.913 185.842 57.477 1.00 40.73 202 ASP A C 1
ATOM 624 O O . ASP A 1 82 ? 24.364 186.484 56.528 1.00 38.01 202 ASP A O 1
ATOM 629 N N . ALA A 1 83 ? 24.703 185.210 58.334 1.00 39.61 203 ALA A N 1
ATOM 630 C CA . ALA A 1 83 ? 26.153 185.372 58.222 1.00 43.14 203 ALA A CA 1
ATOM 631 C C . ALA A 1 83 ? 26.739 184.773 56.939 1.00 41.76 203 ALA A C 1
ATOM 632 O O . ALA A 1 83 ? 27.742 185.265 56.429 1.00 40.34 203 ALA A O 1
ATOM 634 N N . THR A 1 84 ? 26.137 183.708 56.424 1.00 37.50 204 THR A N 1
ATOM 635 C CA . THR A 1 84 ? 26.762 182.965 55.337 1.00 39.58 204 THR A CA 1
ATOM 636 C C . THR A 1 84 ? 25.877 182.689 54.118 1.00 40.88 204 THR A C 1
ATOM 637 O O . THR A 1 84 ? 26.348 182.093 53.156 1.00 35.95 204 THR A O 1
ATOM 641 N N . ARG A 1 85 ? 24.611 183.110 54.181 1.00 37.10 205 ARG A N 1
ATOM 642 C CA . ARG A 1 85 ? 23.624 182.826 53.136 1.00 37.52 205 ARG A CA 1
ATOM 643 C C . ARG A 1 85 ? 22.784 184.041 52.777 1.00 35.68 205 ARG A C 1
ATOM 644 O O . ARG A 1 85 ? 22.504 184.908 53.626 1.00 34.62 205 ARG A O 1
ATOM 652 N N . VAL A 1 86 ? 22.392 184.099 51.508 1.00 35.10 206 VAL A N 1
ATOM 653 C CA . VAL A 1 86 ? 21.380 185.040 51.033 1.00 32.27 206 VAL A CA 1
ATOM 654 C C . VAL A 1 86 ? 20.069 184.266 50.804 1.00 34.13 206 VAL A C 1
ATOM 655 O O . VAL A 1 86 ? 20.086 183.135 50.302 1.00 33.01 206 VAL A O 1
ATOM 659 N N . TYR A 1 87 ? 18.949 184.864 51.200 1.00 31.79 207 TYR A N 1
ATOM 660 C CA . TYR A 1 87 ? 17.643 184.209 51.108 1.00 30.85 207 TYR A CA 1
ATOM 661 C C . TYR A 1 87 ? 16.690 185.047 50.248 1.00 35.94 207 TYR A C 1
ATOM 662 O O . TYR A 1 87 ? 16.435 186.220 50.568 1.00 37.18 207 TYR A O 1
ATOM 671 N N . LEU A 1 88 ? 16.185 184.458 49.160 1.00 34.09 208 LEU A N 1
ATOM 672 C CA . LEU A 1 88 ? 15.200 185.110 48.287 1.00 35.20 208 LEU A CA 1
ATOM 673 C C . LEU A 1 88 ? 13.824 184.467 48.473 1.00 33.53 208 LEU A C 1
ATOM 674 O O . LEU A 1 88 ? 13.676 183.260 48.284 1.00 34.86 208 LEU A O 1
ATOM 679 N N . ILE A 1 89 ? 12.833 185.275 48.829 1.00 31.78 209 ILE A N 1
ATOM 680 C CA . ILE A 1 89 ? 11.468 184.793 49.032 1.00 33.42 209 ILE A CA 1
ATOM 681 C C . ILE A 1 89 ? 10.671 184.888 47.731 1.00 36.97 209 ILE A C 1
ATOM 682 O O . ILE A 1 89 ? 10.327 185.986 47.284 1.00 34.70 209 ILE A O 1
ATOM 687 N N . LEU A 1 90 ? 10.365 183.734 47.146 1.00 28.99 210 LEU A N 1
ATOM 688 C CA . LEU A 1 90 ? 9.799 183.676 45.798 1.00 33.15 210 LEU A CA 1
ATOM 689 C C . LEU A 1 90 ? 8.412 1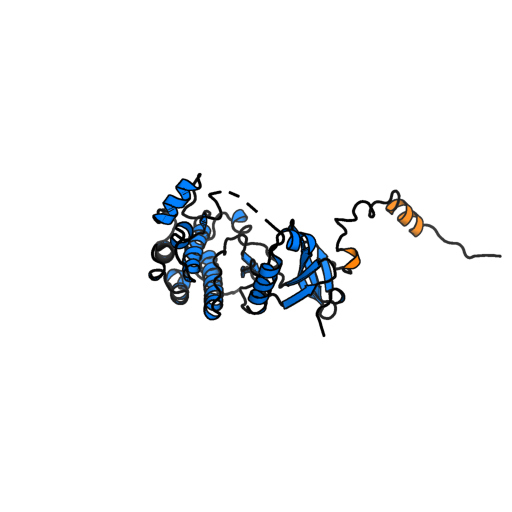83.032 45.703 1.00 32.89 210 LEU A C 1
ATOM 690 O O . LEU A 1 90 ? 8.076 182.120 46.464 1.00 31.19 210 LEU A O 1
ATOM 695 N N . GLU A 1 91 ? 7.628 183.499 44.738 1.00 31.34 211 GLU A N 1
ATOM 696 C CA . GLU A 1 91 ? 6.409 182.808 44.338 1.00 32.75 211 GLU A CA 1
ATOM 697 C C . GLU A 1 91 ? 6.753 181.384 43.904 1.00 31.73 211 GLU A C 1
ATOM 698 O O . GLU A 1 91 ? 7.713 181.176 43.179 1.00 30.44 211 GLU A O 1
ATOM 704 N N . TYR A 1 92 ? 5.970 180.414 44.364 1.00 30.21 212 TYR A N 1
ATOM 705 C CA . TYR A 1 92 ? 6.132 179.018 43.964 1.00 30.13 212 TYR A CA 1
ATOM 706 C C . TYR A 1 92 ? 5.272 178.703 42.742 1.00 30.48 212 TYR A C 1
ATOM 707 O O . TYR A 1 92 ? 4.070 178.994 42.728 1.00 30.09 212 TYR A O 1
ATOM 716 N N . ALA A 1 93 ? 5.896 178.139 41.711 1.00 29.22 213 ALA A N 1
ATOM 717 C CA . ALA A 1 93 ? 5.175 177.695 40.521 1.00 32.92 213 ALA A CA 1
ATOM 718 C C . ALA A 1 93 ? 5.193 176.180 40.535 1.00 28.82 213 ALA A C 1
ATOM 719 O O . ALA A 1 93 ? 6.262 175.578 40.469 1.00 32.99 213 ALA A O 1
ATOM 721 N N . PRO A 1 94 ? 4.017 175.556 40.646 1.00 29.67 214 PRO A N 1
ATOM 722 C CA . PRO A 1 94 ? 3.963 174.122 40.945 1.00 30.45 214 PRO A CA 1
ATOM 723 C C . PRO A 1 94 ? 4.040 173.159 39.754 1.00 35.96 214 PRO A C 1
ATOM 724 O O . PRO A 1 94 ? 4.285 171.971 39.996 1.00 35.16 214 PRO A O 1
ATOM 728 N N . LEU A 1 95 ? 3.854 173.615 38.514 1.00 30.96 215 LEU A N 1
ATOM 729 C CA . LEU A 1 95 ? 3.760 172.645 37.405 1.00 33.95 215 LEU A CA 1
ATOM 730 C C . LEU A 1 95 ? 4.998 172.526 36.517 1.00 35.56 215 LEU A C 1
ATOM 731 O O . LEU A 1 95 ? 4.903 172.092 35.370 1.00 36.74 215 LEU A O 1
ATOM 736 N N . GLY A 1 96 ? 6.163 172.905 37.024 1.00 34.49 216 GLY A N 1
ATOM 737 C CA . GLY A 1 96 ? 7.393 172.670 36.275 1.00 34.33 216 GLY A CA 1
ATOM 738 C C . GLY A 1 96 ? 7.640 173.636 35.121 1.00 35.34 216 GLY A C 1
ATOM 739 O O . GLY A 1 96 ? 6.978 174.665 34.984 1.00 33.10 216 GLY A O 1
ATOM 740 N N . THR A 1 97 ? 8.618 173.314 34.293 1.00 33.49 217 THR A N 1
ATOM 741 C CA . THR A 1 97 ? 9.019 174.223 33.230 1.00 38.78 217 THR A CA 1
ATOM 742 C C . THR A 1 97 ? 8.300 173.929 31.925 1.00 33.31 217 THR A C 1
ATOM 743 O O . THR A 1 97 ? 7.806 172.831 31.708 1.00 35.67 217 THR A O 1
ATOM 747 N N . VAL A 1 98 ? 8.265 174.920 31.054 1.00 33.86 218 VAL A N 1
ATOM 748 C CA . VAL A 1 98 ? 7.773 174.727 29.700 1.00 34.37 218 VAL A CA 1
ATOM 749 C C . VAL A 1 98 ? 8.714 173.790 28.935 1.00 35.14 218 VAL A C 1
ATOM 750 O O . VAL A 1 98 ? 8.290 173.025 28.072 1.00 34.21 218 VAL A O 1
ATOM 754 N N . TYR A 1 99 ? 9.994 173.866 29.273 1.00 35.08 219 TYR A N 1
ATOM 755 C CA . TYR A 1 99 ? 11.009 172.950 28.759 1.00 36.72 219 TYR A CA 1
ATOM 756 C C . TYR A 1 99 ? 10.603 171.485 28.893 1.00 40.40 219 TYR A C 1
ATOM 757 O O . TYR A 1 99 ? 10.706 170.711 27.934 1.00 39.12 219 TYR A O 1
ATOM 766 N N . ARG A 1 100 ? 10.149 171.105 30.086 1.00 36.35 220 ARG A N 1
ATOM 767 C CA . ARG A 1 100 ? 9.762 169.727 30.347 1.00 36.47 220 ARG A CA 1
ATOM 768 C C . ARG A 1 100 ? 8.495 169.385 29.585 1.00 44.03 220 ARG A C 1
ATOM 769 O O . ARG A 1 100 ? 8.374 168.297 29.014 1.00 41.21 220 ARG A O 1
ATOM 771 N N . GLU A 1 101 ? 7.541 170.311 29.572 1.00 34.74 221 GLU A N 1
ATOM 772 C CA A GLU A 1 101 ? 6.301 170.080 28.844 0.52 40.58 221 GLU A CA 1
ATOM 773 C CA B GLU A 1 101 ? 6.301 170.098 28.8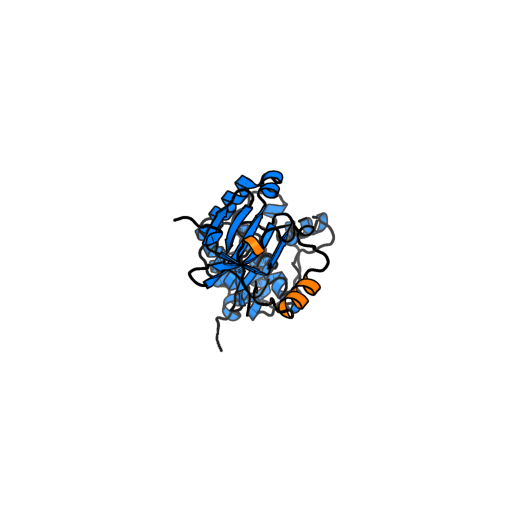43 0.48 40.70 221 GLU A CA 1
ATOM 774 C C . GLU A 1 101 ? 6.578 169.850 27.361 1.00 40.10 221 GLU A C 1
ATOM 775 O 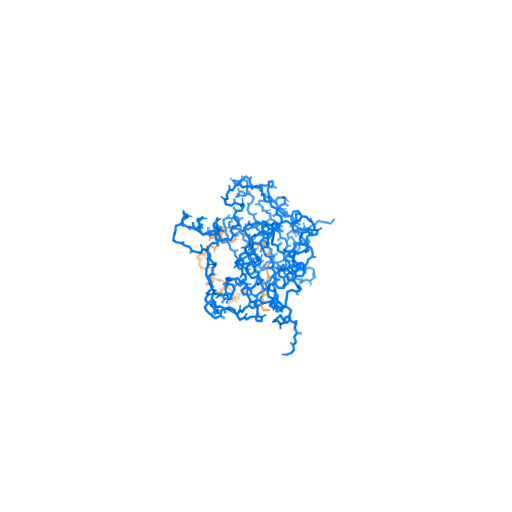O . GLU A 1 101 ? 5.935 169.012 26.726 1.00 42.72 221 GLU A O 1
ATOM 786 N N . LEU A 1 102 ? 7.549 170.581 26.821 1.00 39.58 222 LEU A N 1
ATOM 787 C CA . LEU A 1 102 ? 7.909 170.449 25.413 1.00 45.43 222 LEU A CA 1
ATOM 788 C C . LEU A 1 102 ? 8.608 169.114 25.157 1.00 46.33 222 LEU A C 1
ATOM 789 O O . LEU A 1 102 ? 8.419 168.509 24.104 1.00 47.21 222 LEU A O 1
ATOM 794 N N . GLN A 1 103 ? 9.430 168.675 26.107 1.00 46.26 223 GLN A N 1
ATOM 795 C CA . GLN A 1 103 ? 9.988 167.330 26.053 1.00 45.87 223 GLN A CA 1
ATOM 796 C C . GLN A 1 103 ? 8.876 166.295 25.983 1.00 40.94 223 GLN A C 1
ATOM 797 O O . GLN A 1 103 ? 8.870 165.440 25.111 1.00 51.40 223 GLN A O 1
ATOM 803 N N . LYS A 1 104 ? 7.933 166.374 26.907 1.00 42.92 224 LYS A N 1
ATOM 804 C CA . LYS A 1 104 ? 6.866 165.386 26.964 1.00 46.95 224 LYS A CA 1
ATOM 805 C C . LYS A 1 104 ? 6.042 165.349 25.678 1.00 53.61 224 LYS A C 1
ATOM 806 O O . LYS A 1 104 ? 5.742 164.270 25.169 1.00 52.28 224 LYS A O 1
ATOM 812 N N . LEU A 1 105 ? 5.701 166.516 25.139 1.00 46.14 225 LEU A N 1
ATOM 813 C CA . LEU A 1 105 ? 4.781 166.581 24.006 1.00 41.92 225 LEU A CA 1
ATOM 814 C C . LEU A 1 105 ? 5.461 166.673 22.631 1.00 45.19 225 LEU A C 1
ATOM 815 O O . LEU A 1 105 ? 4.790 166.522 21.599 1.00 45.90 225 LEU A O 1
ATOM 820 N N . SER A 1 106 ? 6.767 166.942 22.628 1.00 40.35 226 SER A N 1
ATOM 821 C CA . SER A 1 106 ? 7.567 167.170 21.410 1.00 44.10 226 SER A CA 1
ATOM 822 C C . SER A 1 106 ? 7.242 168.495 20.716 1.00 38.49 226 SER A C 1
ATOM 823 O O . SER A 1 106 ? 8.149 169.257 20.399 1.00 39.19 226 SER A O 1
ATOM 826 N N . LYS A 1 107 ? 5.961 168.751 20.463 1.00 39.41 227 LYS A N 1
ATOM 827 C CA . LYS A 1 107 ? 5.522 169.985 19.800 1.00 42.40 227 LYS A CA 1
ATOM 828 C C . LYS A 1 107 ? 4.229 170.436 20.443 1.00 38.28 227 LYS A C 1
ATOM 829 O O . LYS A 1 107 ? 3.454 169.600 20.890 1.00 40.59 227 LYS A O 1
ATOM 835 N N . PHE A 1 108 ? 3.975 171.740 20.456 1.00 34.61 228 PHE A N 1
ATOM 836 C CA . PHE A 1 108 ? 2.703 172.274 20.945 1.00 36.31 228 PHE A CA 1
ATOM 837 C C . PHE A 1 108 ? 1.764 172.551 19.780 1.00 36.04 228 PHE A C 1
ATOM 838 O O . PHE A 1 108 ? 2.224 172.881 18.691 1.00 38.62 228 PHE A O 1
ATOM 846 N N . ASP A 1 109 ? 0.453 172.450 20.000 1.00 43.10 229 ASP A N 1
ATOM 847 C CA . ASP A 1 109 ? -0.491 172.831 18.950 1.00 37.94 229 ASP A CA 1
ATOM 848 C C . ASP A 1 109 ? -0.677 174.349 18.947 1.00 43.90 229 ASP A C 1
ATOM 849 O O . ASP A 1 109 ? -0.114 175.058 19.783 1.00 35.51 229 ASP A O 1
ATOM 854 N N . GLU A 1 110 ? -1.470 174.846 18.008 1.00 33.52 230 GLU A N 1
ATOM 855 C CA . GLU A 1 110 ? -1.572 176.287 17.806 1.00 36.86 230 GLU A CA 1
ATOM 856 C C . GLU A 1 110 ? -2.247 177.021 18.961 1.00 35.04 230 GLU A C 1
ATOM 857 O O . GLU A 1 110 ? -1.895 178.164 19.255 1.00 37.28 230 GLU A O 1
ATOM 863 N N . GLN A 1 111 ? -3.210 176.369 19.614 1.00 39.02 231 GLN A N 1
ATOM 864 C CA . GLN A 1 111 ? -3.916 176.981 20.736 1.00 38.13 231 GLN A CA 1
ATOM 865 C C . GLN A 1 111 ? -3.023 177.175 21.973 1.00 39.35 231 GLN A C 1
ATOM 866 O O . GLN A 1 111 ? -3.097 178.206 22.661 1.00 36.90 231 GLN A O 1
ATOM 872 N N . ARG A 1 112 ? -2.211 176.168 22.278 1.00 35.37 232 ARG A N 1
ATOM 873 C CA . ARG A 1 112 ? -1.292 176.254 23.407 1.00 36.70 232 ARG A CA 1
ATOM 874 C C . ARG A 1 112 ? -0.208 177.274 23.109 1.00 32.76 232 ARG A C 1
ATOM 875 O O . ARG A 1 112 ? 0.188 178.048 23.970 1.00 34.70 232 ARG A O 1
ATOM 883 N N . THR A 1 113 ? 0.275 177.252 21.873 1.00 31.57 233 THR A N 1
ATOM 884 C CA . THR A 1 113 ? 1.327 178.158 21.450 1.00 31.43 233 THR A CA 1
ATOM 885 C C . THR A 1 113 ? 0.850 179.610 21.471 1.00 35.12 233 THR A C 1
ATOM 886 O O . THR A 1 113 ? 1.504 180.463 22.069 1.00 31.85 233 THR A O 1
ATOM 890 N N . ALA A 1 114 ? -0.290 179.893 20.838 1.00 31.44 234 ALA A N 1
ATOM 891 C CA . ALA A 1 114 ? -0.818 181.256 20.810 1.00 32.77 234 ALA A CA 1
ATOM 892 C C . ALA A 1 114 ? -1.100 181.787 22.215 1.00 29.23 234 ALA A C 1
ATOM 893 O O . ALA A 1 114 ? -0.892 182.978 22.507 1.00 30.44 234 ALA A O 1
ATOM 895 N N . THR A 1 115 ? -1.584 180.906 23.076 1.00 29.95 235 THR A N 1
ATOM 896 C CA . THR A 1 115 ? -1.870 181.255 24.464 1.00 30.82 235 THR A CA 1
ATOM 897 C C . THR A 1 115 ? -0.585 181.578 25.252 1.00 35.89 235 THR A C 1
ATOM 898 O O . THR A 1 115 ? -0.529 182.596 25.961 1.00 31.10 235 THR A O 1
ATOM 902 N N . TYR A 1 116 ? 0.434 180.723 25.133 1.00 31.72 236 TYR A N 1
ATOM 903 C CA . TYR A 1 116 ? 1.742 180.991 25.762 1.00 33.43 236 TYR A CA 1
ATOM 904 C C . TYR A 1 116 ? 2.367 182.288 25.246 1.00 29.00 236 TYR A C 1
ATOM 905 O O . TYR A 1 116 ? 2.892 183.095 26.016 1.00 30.88 236 TYR A O 1
ATOM 914 N N . ILE A 1 117 ? 2.351 182.465 23.930 1.00 29.90 237 ILE A N 1
ATOM 915 C CA . ILE A 1 117 ? 2.905 183.673 23.325 1.00 27.51 237 ILE A CA 1
ATOM 916 C C . ILE A 1 117 ? 2.136 184.933 23.782 1.00 29.53 237 ILE A C 1
ATOM 917 O O . ILE A 1 117 ? 2.729 185.996 23.984 1.00 28.52 237 ILE A O 1
ATOM 922 N N . THR A 1 118 ? 0.825 184.805 23.964 1.00 29.08 238 THR A N 1
ATOM 923 C CA . THR A 1 118 ? 0.002 185.906 24.500 1.00 29.12 238 THR A CA 1
ATOM 924 C C . THR A 1 118 ? 0.448 186.291 25.915 1.00 30.32 238 THR A C 1
ATOM 925 O O . THR A 1 118 ? 0.635 187.466 26.215 1.00 29.97 238 THR A O 1
ATOM 929 N N . GLU A 1 119 ? 0.620 185.299 26.785 1.00 31.63 239 GLU A N 1
ATOM 930 C CA . GLU A 1 119 ? 1.059 185.558 28.153 1.00 29.64 239 GLU A CA 1
ATOM 931 C C . GLU A 1 119 ? 2.461 186.168 28.175 1.00 30.05 239 GLU A C 1
ATOM 932 O O . GLU A 1 119 ? 2.725 187.101 28.935 1.00 29.83 239 GLU A O 1
ATOM 938 N N . LEU A 1 120 ? 3.350 185.682 27.315 1.00 28.53 240 LEU A N 1
ATOM 939 C CA . LEU A 1 120 ? 4.703 186.233 27.288 1.00 29.55 240 LEU A CA 1
ATOM 940 C C . LEU A 1 120 ? 4.729 187.663 26.753 1.00 28.22 240 LEU A C 1
ATOM 941 O O . LEU A 1 120 ? 5.441 188.511 27.275 1.00 29.34 240 LEU A O 1
ATOM 946 N N . ALA A 1 121 ? 3.973 187.926 25.697 1.00 29.37 241 ALA A N 1
ATOM 947 C CA . ALA A 1 121 ? 3.950 189.272 25.140 1.00 30.02 241 ALA A CA 1
ATOM 948 C C . ALA A 1 121 ? 3.398 190.244 26.180 1.00 29.41 241 ALA A C 1
ATOM 949 O O . ALA A 1 121 ? 3.881 191.369 26.297 1.00 26.79 241 ALA A O 1
ATOM 951 N N . ASN A 1 122 ? 2.400 189.796 26.943 1.00 31.85 242 ASN A N 1
ATOM 952 C CA . ASN A 1 122 ? 1.856 190.607 28.027 1.00 32.29 242 ASN A CA 1
ATOM 953 C C . ASN A 1 122 ? 2.877 190.931 29.104 1.00 31.67 242 ASN A C 1
ATOM 954 O O . ASN A 1 122 ? 3.008 192.083 29.514 1.00 30.26 242 ASN A O 1
ATOM 959 N N . ALA A 1 123 ? 3.597 189.912 29.557 1.00 29.29 243 ALA A N 1
ATOM 960 C CA . ALA A 1 123 ? 4.672 190.095 30.535 1.00 28.51 243 ALA A CA 1
ATOM 961 C C . ALA A 1 123 ? 5.771 191.019 29.992 1.00 29.25 243 ALA A C 1
ATOM 962 O O . ALA A 1 123 ? 6.257 191.907 30.701 1.00 31.49 243 ALA A O 1
ATOM 964 N N . LEU A 1 124 ? 6.153 190.822 28.734 1.00 28.73 244 LEU A N 1
ATOM 965 C CA . LEU A 1 124 ? 7.235 191.618 28.153 1.00 29.48 244 LEU A CA 1
ATOM 966 C C . LEU A 1 124 ? 6.805 193.080 27.936 1.00 30.60 244 LEU A C 1
ATOM 967 O O . LEU A 1 124 ? 7.581 193.991 28.187 1.00 30.69 244 LEU A O 1
ATOM 972 N N . SER A 1 125 ? 5.571 193.290 27.489 1.00 30.10 245 SER A N 1
ATOM 973 C CA . SER A 1 125 ? 5.035 194.654 27.371 1.00 35.38 245 SER A CA 1
ATOM 974 C C . SER A 1 125 ? 5.081 195.402 28.709 1.00 34.73 245 SER A C 1
ATOM 975 O O . SER A 1 125 ? 5.519 196.557 28.777 1.00 33.15 245 SER A O 1
ATOM 978 N N . TYR A 1 126 ? 4.650 194.728 29.772 1.00 31.12 246 TYR A N 1
ATOM 979 C CA . TYR A 1 126 ? 4.797 195.249 31.123 1.00 30.85 246 TYR A CA 1
ATOM 980 C C . TYR A 1 126 ? 6.274 195.540 31.468 1.00 34.80 246 TYR A C 1
ATOM 981 O O . TYR A 1 126 ? 6.589 196.604 32.031 1.00 31.15 246 TYR A O 1
ATOM 990 N N . CYS A 1 127 ? 7.187 194.623 31.131 1.00 29.33 247 CYS A N 1
ATOM 991 C CA . CYS A 1 127 ? 8.594 194.867 31.407 1.00 31.08 247 CYS A CA 1
ATOM 992 C C . CYS A 1 127 ? 9.088 196.106 30.663 1.00 33.19 247 CYS A C 1
ATOM 993 O O . CYS A 1 127 ? 9.790 196.931 31.236 1.00 33.11 247 CYS A O 1
ATOM 996 N N . HIS A 1 128 ? 8.719 196.237 29.400 1.00 29.06 248 HIS A N 1
ATOM 997 C CA . HIS A 1 128 ? 9.214 197.369 28.621 1.00 34.53 248 HIS A CA 1
ATOM 998 C C . HIS A 1 128 ? 8.626 198.681 29.163 1.00 38.13 248 HIS A C 1
ATOM 999 O O . HIS A 1 128 ? 9.299 199.704 29.171 1.00 35.74 248 HIS A O 1
ATOM 1006 N N . SER A 1 129 ? 7.394 198.635 29.668 1.00 33.80 249 SER A N 1
ATOM 1007 C CA . SER A 1 129 ? 6.796 199.827 30.264 1.00 33.21 249 SER A CA 1
ATOM 1008 C C . SER A 1 129 ? 7.603 200.304 31.473 1.00 40.63 249 SER A C 1
ATOM 1009 O O . SER A 1 129 ? 7.553 201.486 31.841 1.00 40.59 249 SER A O 1
ATOM 1012 N N . LYS A 1 130 ? 8.353 199.392 32.086 1.00 33.10 250 LYS A N 1
ATOM 1013 C CA . LYS A 1 130 ? 9.190 199.741 33.216 1.00 32.10 250 LYS A CA 1
ATOM 1014 C C . LYS A 1 130 ? 10.652 199.873 32.811 1.00 33.43 250 LYS A C 1
ATOM 1015 O O . LYS A 1 130 ? 11.548 199.885 33.662 1.00 35.57 250 LYS A O 1
ATOM 1021 N N . ARG A 1 131 ? 10.890 199.969 31.508 1.00 32.52 251 ARG A N 1
ATOM 1022 C CA . ARG A 1 131 ? 12.248 200.043 30.957 1.00 35.60 251 ARG A CA 1
ATOM 1023 C C . ARG A 1 131 ? 13.108 198.834 31.326 1.00 37.59 251 ARG A C 1
ATOM 1024 O O . ARG A 1 131 ? 14.311 198.955 31.558 1.00 36.97 251 ARG A O 1
ATOM 1026 N N . VAL A 1 132 ? 12.488 197.658 31.368 1.00 35.22 252 VAL A N 1
ATOM 1027 C CA . VAL A 1 132 ? 13.207 196.422 31.678 1.00 35.52 252 VAL A CA 1
ATOM 1028 C C . VAL A 1 132 ? 13.239 195.540 30.436 1.00 31.99 252 VAL A C 1
ATOM 1029 O O . VAL A 1 132 ? 12.206 195.308 29.824 1.00 31.28 252 VAL A O 1
ATOM 1033 N N . ILE A 1 133 ? 14.436 195.100 30.048 1.00 33.20 253 ILE A N 1
ATOM 1034 C CA . ILE A 1 133 ? 14.632 194.207 28.905 1.00 33.56 253 ILE A CA 1
ATOM 1035 C C . ILE A 1 133 ? 14.896 192.784 29.407 1.00 32.99 253 ILE A C 1
ATOM 1036 O O . ILE A 1 133 ? 15.729 192.586 30.283 1.00 34.85 253 ILE A O 1
ATOM 1041 N N . HIS A 1 134 ? 14.174 191.798 28.881 1.00 32.24 254 HIS A N 1
ATOM 1042 C CA . HIS A 1 134 ? 14.348 190.409 29.343 1.00 32.66 254 HIS A CA 1
ATOM 1043 C C . HIS A 1 134 ? 14.341 189.453 28.169 1.00 39.07 254 HIS A C 1
ATOM 1044 O O . HIS A 1 134 ? 13.305 188.863 27.852 1.00 37.86 254 HIS A O 1
ATOM 1051 N N . ARG A 1 135 ? 15.507 189.308 27.538 1.00 41.25 255 ARG A N 1
ATOM 1052 C CA . ARG A 1 135 ? 15.679 188.525 26.306 1.00 44.46 255 ARG A CA 1
ATOM 1053 C C . ARG A 1 135 ? 15.630 187.000 26.491 1.00 48.09 255 ARG A C 1
ATOM 1054 O O . ARG A 1 135 ? 15.158 186.265 25.617 1.00 43.31 255 ARG A O 1
ATOM 1062 N N . ASP A 1 136 ? 16.140 186.526 27.621 1.00 46.44 256 ASP A N 1
ATOM 1063 C CA . ASP A 1 136 ? 16.221 185.094 27.881 1.00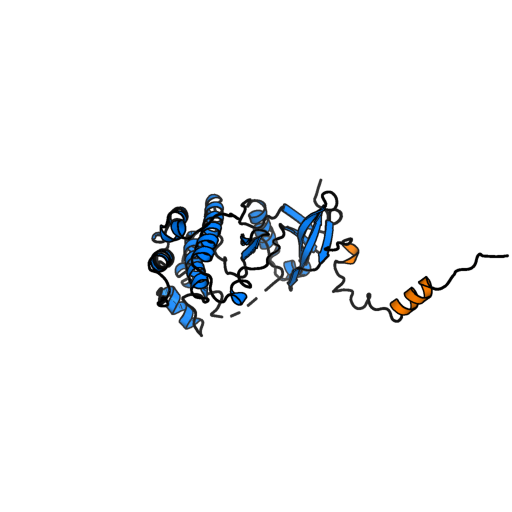 43.64 256 ASP A CA 1
ATOM 1064 C C . ASP A 1 136 ? 14.874 184.506 28.315 1.00 43.17 256 ASP A C 1
ATOM 1065 O O . ASP A 1 136 ? 14.566 184.431 29.512 1.00 41.10 256 ASP A O 1
ATOM 1070 N N . ILE A 1 137 ? 14.073 184.078 27.349 1.00 39.35 257 ILE A N 1
ATOM 1071 C CA . ILE A 1 137 ? 12.801 183.448 27.680 1.00 38.67 257 ILE A CA 1
ATOM 1072 C C . ILE A 1 137 ? 12.780 182.027 27.111 1.00 42.30 257 ILE A C 1
ATOM 1073 O O . ILE A 1 137 ? 11.717 181.503 26.729 1.00 41.03 257 ILE A O 1
ATOM 1078 N N . LYS A 1 138 ? 13.961 181.414 27.072 1.00 35.07 258 LYS A N 1
ATOM 1079 C CA . LYS A 1 138 ? 14.076 179.992 26.732 1.00 37.88 258 LYS A CA 1
ATOM 1080 C C . LYS A 1 138 ? 13.112 179.150 27.542 1.00 35.13 258 LYS A C 1
ATOM 1081 O O . LYS A 1 138 ? 12.759 179.514 28.669 1.00 34.02 258 LYS A O 1
ATOM 1087 N N . PRO A 1 139 ? 12.683 178.020 26.974 1.00 34.58 259 PRO A N 1
ATOM 1088 C CA . PRO A 1 139 ? 11.688 177.176 27.628 1.00 36.26 259 PRO A CA 1
ATOM 1089 C C . PRO A 1 139 ? 12.075 176.783 29.061 1.00 37.25 259 PRO A C 1
ATOM 1090 O O . PRO A 1 139 ? 11.204 176.667 29.900 1.00 31.57 259 PRO A O 1
ATOM 1094 N N . GLU A 1 140 ? 13.358 176.632 29.347 1.00 32.97 260 GLU A N 1
ATOM 1095 C CA . GLU A 1 140 ? 13.753 176.211 30.685 1.00 37.28 260 GLU A CA 1
ATOM 1096 C C . GLU A 1 140 ? 13.609 177.339 31.697 1.00 36.38 260 GLU A C 1
ATOM 1097 O O . GLU A 1 140 ? 13.667 177.098 32.891 1.00 38.48 260 GLU A O 1
ATOM 1103 N N . ASN A 1 141 ? 13.423 178.565 31.215 1.00 32.96 261 ASN A N 1
ATOM 1104 C CA . ASN A 1 141 ? 13.275 179.720 32.099 1.00 35.11 261 ASN A CA 1
ATOM 1105 C C . ASN A 1 141 ? 11.814 180.147 32.311 1.00 35.89 261 ASN A C 1
ATOM 1106 O O . ASN A 1 141 ? 11.541 181.215 32.869 1.00 34.81 261 ASN A O 1
ATOM 1111 N N . LEU A 1 142 ? 10.903 179.295 31.863 1.00 30.80 262 LEU A N 1
ATOM 1112 C CA . LEU A 1 142 ? 9.464 179.518 31.958 1.00 36.17 262 LEU A CA 1
ATOM 1113 C C . LEU A 1 142 ? 8.861 178.449 32.858 1.00 34.52 262 LEU A C 1
ATOM 1114 O O . LEU A 1 142 ? 8.885 177.263 32.521 1.00 34.85 262 LEU A O 1
ATOM 1119 N N . LEU A 1 143 ? 8.346 178.856 34.009 1.00 28.87 263 LEU A N 1
ATOM 1120 C CA . LEU A 1 143 ? 7.638 177.931 34.884 1.00 30.36 263 LEU A CA 1
ATOM 1121 C C . LEU A 1 143 ? 6.135 178.012 34.612 1.00 32.05 263 LEU A C 1
ATOM 1122 O O . LEU A 1 143 ? 5.663 178.924 33.927 1.00 28.86 263 LEU A O 1
ATOM 1127 N N . LEU A 1 144 ? 5.402 177.032 35.123 1.00 30.56 264 LEU A N 1
ATOM 1128 C CA . LEU A 1 144 ? 3.963 176.962 34.930 1.00 33.57 264 LEU A CA 1
ATOM 1129 C C . LEU A 1 144 ? 3.291 177.100 36.285 1.00 31.20 264 LEU A C 1
ATOM 1130 O O . LEU A 1 144 ? 3.654 176.406 37.225 1.00 31.16 264 LEU A O 1
ATOM 1135 N N . GLY A 1 145 ? 2.345 178.024 36.391 1.00 31.48 265 GLY A N 1
ATOM 1136 C CA . GLY A 1 145 ? 1.571 178.186 37.607 1.00 31.92 265 GLY A CA 1
ATOM 1137 C C . GLY A 1 145 ? 0.519 177.090 37.732 1.00 33.97 265 GLY A C 1
ATOM 1138 O O . GLY A 1 145 ? 0.435 176.217 36.876 1.00 33.71 265 GLY A O 1
ATOM 1139 N N . SER A 1 146 ? -0.299 177.148 38.780 1.00 36.59 266 SER A N 1
ATOM 1140 C CA . SER A 1 146 ? -1.222 176.053 39.074 1.00 38.60 266 SER A CA 1
ATOM 1141 C C . SER A 1 146 ? -2.337 175.932 38.028 1.00 44.84 266 SER A C 1
ATOM 1142 O O . SER A 1 146 ? -2.908 174.856 37.846 1.00 47.29 266 SER A O 1
ATOM 1145 N N . ALA A 1 147 ? -2.627 177.022 37.325 1.00 42.29 267 ALA A N 1
ATOM 1146 C CA . ALA A 1 147 ? -3.617 176.982 36.251 1.00 44.38 267 ALA A CA 1
ATOM 1147 C C . ALA A 1 147 ? -2.975 176.728 34.892 1.00 43.42 267 ALA A C 1
ATOM 1148 O O . ALA A 1 147 ? -3.622 176.889 33.864 1.00 45.15 267 ALA A O 1
ATOM 1150 N N . GLY A 1 148 ? -1.702 176.337 34.886 1.00 40.99 268 GLY A N 1
ATOM 1151 C CA . GLY A 1 148 ? -0.963 176.152 33.650 1.00 36.60 268 GLY A CA 1
ATOM 1152 C C . GLY A 1 148 ? -0.564 177.453 32.951 1.00 34.71 268 GLY A C 1
ATOM 1153 O O . GLY A 1 148 ? -0.235 177.448 31.766 1.00 34.57 268 GLY A O 1
ATOM 1154 N N . GLU A 1 149 ? -0.603 178.570 33.670 1.00 35.09 269 GLU A N 1
ATOM 1155 C CA . GLU A 1 149 ? -0.212 179.849 33.079 1.00 33.17 269 GLU A CA 1
ATOM 1156 C C . GLU A 1 149 ? 1.301 180.029 33.176 1.00 32.22 269 GLU A C 1
ATOM 1157 O O . GLU A 1 149 ? 1.937 179.519 34.101 1.00 33.03 269 GLU A O 1
ATOM 1163 N N . LEU A 1 150 ? 1.867 180.754 32.218 1.00 32.44 270 LEU A N 1
ATOM 1164 C CA . LEU A 1 150 ? 3.306 180.963 32.141 1.00 33.41 270 LEU A CA 1
ATOM 1165 C C . LEU A 1 150 ? 3.808 181.907 33.231 1.00 35.35 270 LEU A C 1
ATOM 1166 O O . LEU A 1 150 ? 3.141 182.878 33.582 1.00 33.62 270 LEU A O 1
ATOM 1171 N N . LYS A 1 151 ? 4.992 181.606 33.761 1.00 30.21 271 LYS A N 1
ATOM 1172 C CA . LYS A 1 151 ? 5.662 182.459 34.738 1.00 31.19 271 LYS A CA 1
ATOM 1173 C C . LYS A 1 151 ? 7.119 182.593 34.327 1.00 33.92 271 LYS A C 1
ATOM 1174 O O . LYS A 1 151 ? 7.868 181.630 34.431 1.00 32.01 271 LYS A O 1
ATOM 1180 N N . ILE A 1 152 ? 7.521 183.754 33.829 1.00 29.32 272 ILE A N 1
ATOM 1181 C CA . ILE A 1 152 ? 8.937 183.964 33.560 1.00 32.90 272 ILE A CA 1
ATOM 1182 C C . ILE A 1 152 ? 9.688 183.814 34.869 1.00 35.48 272 ILE A C 1
ATOM 1183 O O . ILE A 1 152 ? 9.365 184.481 35.848 1.00 35.37 272 ILE A O 1
ATOM 1188 N N . ALA A 1 153 ? 10.676 182.923 34.892 1.00 34.36 273 ALA A N 1
ATOM 1189 C CA . ALA A 1 153 ? 11.237 182.466 36.165 1.00 37.63 273 ALA A CA 1
ATOM 1190 C C . ALA A 1 153 ? 12.720 182.718 36.335 1.00 43.13 273 ALA A C 1
ATOM 1191 O O . ALA A 1 153 ? 13.308 182.266 37.326 1.00 44.86 273 ALA A O 1
ATOM 1193 N N . ASN A 1 154 ? 13.344 183.398 35.376 1.00 41.29 274 ASN A N 1
ATOM 1194 C CA . ASN A 1 154 ? 14.780 183.649 35.490 1.00 43.74 274 ASN A CA 1
ATOM 1195 C C . ASN A 1 154 ? 15.097 185.126 35.713 1.00 41.81 274 ASN A C 1
ATOM 1196 O O . ASN A 1 154 ? 16.110 185.631 35.235 1.00 43.38 274 ASN A O 1
ATOM 1201 N N . PHE A 1 155 ? 14.209 185.825 36.413 1.00 43.59 275 PHE A N 1
ATOM 1202 C CA . PHE A 1 155 ? 14.600 187.075 37.053 1.00 45.79 275 PHE A CA 1
ATOM 1203 C C . PHE A 1 155 ? 15.330 186.696 38.336 1.00 47.60 275 PHE A C 1
ATOM 1204 O O . PHE A 1 155 ? 15.233 185.550 38.792 1.00 42.77 275 PHE A O 1
ATOM 1212 N N . GLY A 1 156 ? 16.045 187.641 38.928 1.00 44.18 276 GLY A N 1
ATOM 1213 C CA . GLY A 1 156 ? 16.785 187.351 40.149 1.00 47.36 276 GLY A CA 1
ATOM 1214 C C . GLY A 1 156 ? 18.087 186.610 39.885 1.00 47.58 276 GLY A C 1
ATOM 1215 O O . GLY A 1 156 ? 18.899 187.031 39.057 1.00 44.66 276 GLY A O 1
ATOM 1216 N N . TRP A 1 157 ? 18.296 185.496 40.579 1.00 44.30 277 TRP A N 1
ATOM 1217 C CA . TRP A 1 157 ? 19.567 184.776 40.459 1.00 42.08 277 TRP A CA 1
ATOM 1218 C C . TRP A 1 157 ? 19.373 183.258 40.458 1.00 45.72 277 TRP A C 1
ATOM 1219 O O . TRP A 1 157 ? 18.587 182.733 41.235 1.00 52.16 277 TRP A O 1
ATOM 1230 N N . SER A 1 158 ? 20.088 182.550 39.594 1.00 44.60 278 SER A N 1
ATOM 1231 C CA . SER A 1 158 ? 19.974 181.096 39.544 1.00 49.30 278 SER A CA 1
ATOM 1232 C C . SER A 1 158 ? 20.918 180.437 40.542 1.00 49.35 278 SER A C 1
ATOM 1233 O O . SER A 1 158 ? 21.939 181.017 40.903 1.00 48.59 278 SER A O 1
ATOM 1236 N N . VAL A 1 159 ? 20.581 179.223 40.975 1.00 48.20 279 VAL A N 1
ATOM 1237 C CA . VAL A 1 159 ? 21.467 178.451 41.848 1.00 47.11 279 VAL A CA 1
ATOM 1238 C C . VAL A 1 159 ? 22.579 177.804 41.051 1.00 53.69 279 VAL A C 1
ATOM 1239 O O . VAL A 1 159 ? 23.487 177.208 41.631 1.00 48.92 279 VAL A O 1
ATOM 1243 N N . HIS A 1 160 ? 22.519 177.919 39.727 1.00 50.53 280 HIS A N 1
ATOM 1244 C CA . HIS A 1 160 ? 23.513 177.259 38.879 1.00 57.68 280 HIS A CA 1
ATOM 1245 C C . HIS A 1 160 ? 24.605 178.216 38.401 1.00 53.75 280 HIS A C 1
ATOM 1246 O O . HIS A 1 160 ? 24.341 179.384 38.103 1.00 58.01 280 HIS A O 1
ATOM 1253 N N . ALA A 1 170 ? 27.708 176.510 20.703 1.00 64.73 290 ALA A N 1
ATOM 1254 C CA . ALA A 1 170 ? 26.788 176.588 19.567 1.00 69.42 290 ALA A CA 1
ATOM 1255 C C . ALA A 1 170 ? 25.316 176.722 20.007 1.00 75.04 290 ALA A C 1
ATOM 1256 O O . ALA A 1 170 ? 24.450 177.077 19.196 1.00 68.53 290 ALA A O 1
ATOM 1258 N N . GLY A 1 171 ? 25.044 176.436 21.282 1.00 73.08 291 GLY A N 1
ATOM 1259 C CA . GLY A 1 171 ? 23.718 176.613 21.861 1.00 68.72 291 GLY A CA 1
ATOM 1260 C C . GLY A 1 171 ? 23.621 177.922 22.632 1.00 69.07 291 GLY A C 1
ATOM 1261 O O . GLY A 1 171 ? 24.616 178.644 22.730 1.00 71.67 291 GLY A O 1
ATOM 1262 N N . THR A 1 172 ? 22.433 178.229 23.168 1.00 65.84 292 THR A N 1
ATOM 1263 C CA . THR A 1 172 ? 22.149 179.498 23.873 1.00 70.83 292 THR A CA 1
ATOM 1264 C C . THR A 1 172 ? 22.229 180.684 22.906 1.00 68.31 292 THR A C 1
ATOM 1265 O O . THR A 1 172 ? 21.348 181.560 22.891 1.00 52.21 292 THR A O 1
ATOM 1267 N N . LEU A 1 173 ? 23.296 180.699 22.109 1.00 57.99 293 LEU A N 1
ATOM 1268 C CA . LEU A 1 173 ? 23.347 181.480 20.881 1.00 57.74 293 LEU A CA 1
ATOM 1269 C C . LEU A 1 173 ? 22.069 181.324 20.039 1.00 52.25 293 LEU A C 1
ATOM 1270 O O . LEU A 1 173 ? 21.635 182.253 19.357 1.00 44.98 293 LEU A O 1
ATOM 1275 N N . ASP A 1 174 ? 21.466 180.142 20.108 1.00 50.12 294 ASP A N 1
ATOM 1276 C CA . ASP A 1 174 ? 20.231 179.849 19.393 1.00 49.77 294 ASP A CA 1
ATOM 1277 C C . ASP A 1 174 ? 19.144 180.910 19.532 1.00 43.82 294 ASP A C 1
ATOM 1278 O O . ASP A 1 174 ? 18.336 181.083 18.617 1.00 43.93 294 ASP A O 1
ATOM 1283 N N . TYR A 1 175 ? 19.131 181.617 20.659 1.00 38.61 295 TYR A N 1
ATOM 1284 C CA . TYR A 1 175 ? 18.094 182.615 20.935 1.00 42.34 295 TYR A CA 1
ATOM 1285 C C . TYR A 1 175 ? 18.620 184.054 20.824 1.00 44.73 295 TYR A C 1
ATOM 1286 O O . TYR A 1 175 ? 17.911 185.006 21.133 1.00 46.25 295 TYR A O 1
ATOM 1295 N N . LEU A 1 176 ? 19.861 184.214 20.377 1.00 45.00 296 LEU A N 1
ATOM 1296 C CA . LEU A 1 176 ? 20.441 185.550 20.217 1.00 39.98 296 LEU A CA 1
ATOM 1297 C C . LEU A 1 176 ? 20.078 186.179 18.880 1.00 38.18 296 LEU A C 1
ATOM 1298 O O . LEU A 1 176 ? 20.120 185.509 17.844 1.00 36.27 296 LEU A O 1
ATOM 1303 N N . PRO A 1 177 ? 19.692 187.471 18.901 1.00 36.06 297 PRO A N 1
ATOM 1304 C CA . PRO A 1 177 ? 19.364 188.238 17.699 1.00 38.58 297 PRO A CA 1
ATOM 1305 C C . PRO A 1 177 ? 20.631 188.618 16.919 1.00 37.80 297 PRO A C 1
ATOM 1306 O O . PRO A 1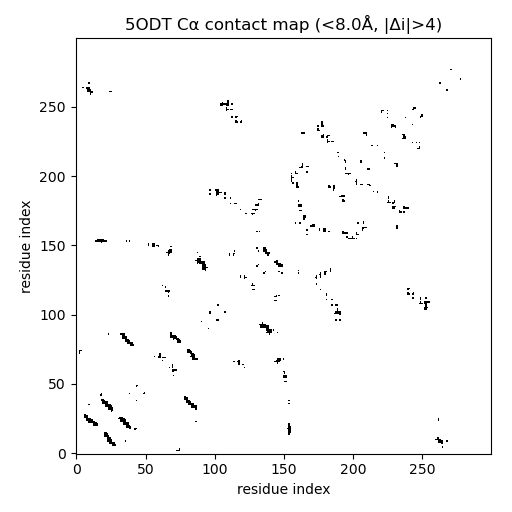 177 ? 21.710 188.608 17.504 1.00 38.90 297 PRO A O 1
ATOM 1310 N N . PRO A 1 178 ? 20.499 188.948 15.626 1.00 36.87 298 PRO A N 1
ATOM 1311 C CA . PRO A 1 178 ? 21.660 189.358 14.824 1.00 40.88 298 PRO A CA 1
ATOM 1312 C C . PRO A 1 178 ? 22.454 190.517 15.445 1.00 43.15 298 PRO A C 1
ATOM 1313 O O . PRO A 1 178 ? 23.674 190.408 15.528 1.00 42.22 298 PRO A O 1
ATOM 1317 N N . GLU A 1 179 ? 21.791 191.580 15.896 1.00 39.86 299 GLU A N 1
ATOM 1318 C CA . GLU A 1 179 ? 22.508 192.731 16.442 1.00 40.03 299 GLU A CA 1
ATOM 1319 C C . GLU A 1 179 ? 23.368 192.340 17.655 1.00 46.36 299 GLU A C 1
ATOM 1320 O O . GLU A 1 179 ? 24.422 192.931 17.896 1.00 40.97 299 GLU A O 1
ATOM 1326 N N . MET A 1 180 ? 22.950 191.323 18.403 1.00 41.86 300 MET A N 1
ATOM 1327 C CA . MET A 1 180 ? 23.727 190.929 19.568 1.00 39.90 300 MET A CA 1
ATOM 1328 C C . MET A 1 180 ? 24.928 190.073 19.192 1.00 43.65 300 MET A C 1
ATOM 1329 O O . MET A 1 180 ? 26.004 190.265 19.734 1.00 47.83 300 MET A O 1
ATOM 1334 N N . ILE A 1 181 ? 24.771 189.145 18.258 1.00 42.72 301 ILE A N 1
ATOM 1335 C CA . ILE A 1 181 ? 25.909 188.297 17.950 1.00 48.85 301 ILE A CA 1
ATOM 1336 C C . ILE A 1 181 ? 26.949 189.045 17.111 1.00 50.42 301 ILE A C 1
ATOM 1337 O O . ILE A 1 181 ? 28.116 188.684 17.115 1.00 43.17 301 ILE A O 1
ATOM 1342 N N . GLU A 1 182 ? 26.519 190.087 16.402 1.00 45.71 302 GLU A N 1
ATOM 1343 C CA . GLU A 1 182 ? 27.431 190.897 15.604 1.00 49.89 302 GLU A CA 1
ATOM 1344 C C . GLU A 1 182 ? 28.092 191.957 16.469 1.00 48.22 302 GLU A C 1
ATOM 1345 O O . GLU A 1 182 ? 28.931 192.712 15.999 1.00 55.40 302 GLU A O 1
ATOM 1351 N N . GLY A 1 183 ? 27.700 192.019 17.735 1.00 50.04 303 GLY A N 1
ATOM 1352 C CA . GLY A 1 183 ? 28.305 192.948 18.672 1.00 46.37 303 GLY A CA 1
ATOM 1353 C C . GLY A 1 183 ? 27.908 194.408 18.540 1.00 50.51 303 GLY A C 1
ATOM 1354 O O . GLY A 1 183 ? 28.668 195.300 18.930 1.00 53.91 303 GLY A O 1
ATOM 1355 N N . ARG A 1 184 ? 26.716 194.665 18.012 1.00 47.61 304 ARG A N 1
ATOM 1356 C CA . ARG A 1 184 ? 26.244 196.039 17.844 1.00 45.48 304 ARG A CA 1
ATOM 1357 C C . ARG A 1 184 ? 25.396 196.493 19.030 1.00 48.08 304 ARG A C 1
ATOM 1358 O O . ARG A 1 184 ? 25.157 195.730 19.961 1.00 44.56 304 ARG A O 1
ATOM 1366 N N . MET A 1 185 ? 24.959 197.745 19.008 1.00 42.62 305 MET A N 1
ATOM 1367 C CA . MET A 1 185 ? 24.062 198.250 20.045 1.00 48.92 305 MET A CA 1
ATOM 1368 C C . MET A 1 185 ? 22.726 197.501 19.989 1.00 42.79 305 MET A C 1
ATOM 1369 O O . MET A 1 185 ? 22.205 197.245 18.901 1.00 41.93 305 MET A O 1
ATOM 1374 N N . HIS A 1 186 ? 22.169 197.129 21.141 1.00 38.53 306 HIS A N 1
ATOM 1375 C CA . HIS A 1 186 ? 20.856 196.475 21.125 1.00 38.16 306 HIS A CA 1
ATOM 1376 C C . HIS A 1 186 ? 19.917 197.111 22.156 1.00 37.26 306 HIS A C 1
ATOM 1377 O O . HIS A 1 186 ? 20.357 197.826 23.065 1.00 37.66 306 HIS A O 1
ATOM 1384 N N . ASP A 1 187 ? 18.619 196.879 21.969 1.00 37.25 307 ASP A N 1
ATOM 1385 C CA . ASP A 1 187 ? 17.592 197.483 22.813 1.00 35.82 307 ASP A CA 1
ATOM 1386 C C . ASP A 1 187 ? 16.483 196.466 23.126 1.00 34.22 307 ASP A C 1
ATOM 1387 O O . ASP A 1 187 ? 16.679 195.259 23.005 1.00 34.06 307 ASP A O 1
ATOM 1392 N N . GLU A 1 188 ? 15.312 196.957 23.500 1.00 37.16 308 GLU A N 1
ATOM 1393 C CA . GLU A 1 188 ? 14.241 196.083 23.954 1.00 33.01 308 GLU A CA 1
ATOM 1394 C C . GLU A 1 188 ? 13.669 195.220 22.826 1.00 34.17 308 GLU A C 1
ATOM 1395 O O . GLU A 1 188 ? 12.930 194.280 23.090 1.00 34.25 308 GLU A O 1
ATOM 1401 N N . LYS A 1 189 ? 14.035 195.513 21.581 1.00 29.49 309 LYS A N 1
ATOM 1402 C CA . LYS A 1 189 ? 13.547 194.748 20.435 1.00 33.59 309 LYS A CA 1
ATOM 1403 C C . LYS A 1 189 ? 14.215 193.358 20.354 1.00 32.45 309 LYS A C 1
ATOM 1404 O O . LYS A 1 189 ? 13.763 192.504 19.602 1.00 30.21 309 LYS A O 1
ATOM 1410 N N . VAL A 1 190 ? 15.281 193.132 21.117 1.00 30.26 310 VAL A N 1
ATOM 1411 C CA . VAL A 1 190 ? 15.825 191.781 21.235 1.00 33.65 310 VAL A CA 1
ATOM 1412 C C . VAL A 1 190 ? 14.740 190.842 21.778 1.00 33.88 310 VAL A C 1
ATOM 1413 O O . VAL A 1 190 ? 14.726 189.656 21.436 1.00 31.11 310 VAL A O 1
ATOM 1417 N N . ASP A 1 191 ? 13.807 191.380 22.575 1.00 30.83 311 ASP A N 1
ATOM 1418 C CA . ASP A 1 191 ? 12.767 190.543 23.206 1.00 32.03 311 ASP A CA 1
ATOM 1419 C C . ASP A 1 191 ? 11.750 190.065 22.163 1.00 31.09 311 ASP A C 1
ATOM 1420 O O . ASP A 1 191 ? 11.139 189.008 22.311 1.00 31.46 311 ASP A O 1
ATOM 1425 N N . LEU A 1 192 ? 11.580 190.841 21.102 1.00 28.52 312 LEU A N 1
ATOM 1426 C CA . LEU A 1 192 ? 10.676 190.468 20.014 1.00 30.32 312 LEU A CA 1
ATOM 1427 C C . LEU A 1 192 ? 11.304 189.334 19.191 1.00 29.99 312 LEU A C 1
ATOM 1428 O O . LEU A 1 192 ? 10.613 188.405 18.765 1.00 26.81 312 LEU A O 1
ATOM 1433 N N . TRP A 1 193 ? 12.612 189.419 18.967 1.00 29.16 313 TRP A N 1
ATOM 1434 C CA . TRP A 1 193 ? 13.329 188.320 18.310 1.00 31.80 313 TRP A CA 1
ATOM 1435 C C . TRP A 1 193 ? 13.196 187.018 19.137 1.00 32.38 313 TRP A C 1
ATOM 1436 O O . TRP A 1 193 ? 12.845 185.966 18.599 1.00 30.03 313 TRP A O 1
ATOM 1447 N N . SER A 1 194 ? 13.464 187.090 20.441 1.00 28.99 314 SER A N 1
ATOM 1448 C CA . SER A 1 194 ? 13.259 185.923 21.324 1.00 32.46 314 SER A CA 1
ATOM 1449 C C . SER A 1 194 ? 11.875 185.301 21.192 1.00 33.47 314 SER A C 1
ATOM 1450 O O . SER A 1 194 ? 11.715 184.067 21.134 1.00 28.92 314 SER A O 1
ATOM 1453 N N . LEU A 1 195 ? 10.873 186.163 21.130 1.00 28.74 315 LEU A N 1
ATOM 1454 C CA . LEU A 1 195 ? 9.492 185.718 21.041 1.00 28.83 315 LEU A CA 1
ATOM 1455 C C . LEU A 1 195 ? 9.261 184.961 19.731 1.00 30.97 315 LEU A C 1
ATOM 1456 O O . LEU A 1 195 ? 8.534 183.980 19.701 1.00 30.96 315 LEU A O 1
ATOM 1461 N N . GLY A 1 196 ? 9.892 185.413 18.649 1.00 30.10 316 GLY A N 1
ATOM 1462 C CA . GLY A 1 196 ? 9.839 184.679 17.395 1.00 32.68 316 GLY A CA 1
ATOM 1463 C C . GLY A 1 196 ? 10.515 183.306 17.444 1.00 32.22 316 GLY A C 1
ATOM 1464 O O . GLY A 1 196 ? 9.954 182.313 16.977 1.00 32.11 316 GLY A O 1
ATOM 1465 N N . VAL A 1 197 ? 11.720 183.256 18.007 1.00 32.49 317 VAL A N 1
ATOM 1466 C CA . VAL A 1 197 ? 12.441 181.991 18.176 1.00 34.47 317 VAL A CA 1
ATOM 1467 C C . VAL A 1 197 ? 11.591 181.026 18.986 1.00 33.98 317 VAL A C 1
ATOM 1468 O O . VAL A 1 197 ? 11.400 179.870 18.611 1.00 31.97 317 VAL A O 1
ATOM 1472 N N . LEU A 1 198 ? 11.051 181.522 20.091 1.00 29.65 318 LEU A N 1
ATOM 1473 C CA . LEU A 1 198 ? 10.239 180.692 20.971 1.00 31.07 318 LEU A CA 1
ATOM 1474 C C . LEU A 1 198 ? 8.968 180.180 20.286 1.00 32.19 318 LEU A C 1
ATOM 1475 O O . LEU A 1 198 ? 8.621 179.002 20.410 1.00 33.87 318 LEU A O 1
ATOM 1480 N N . CYS A 1 199 ? 8.269 181.056 19.565 1.00 30.71 319 CYS A N 1
ATOM 1481 C CA . CYS A 1 199 ? 7.063 180.653 18.835 1.00 28.83 319 CYS A CA 1
ATOM 1482 C C . CYS A 1 199 ? 7.401 179.507 17.867 1.00 31.14 319 CYS A C 1
ATOM 1483 O O . CYS A 1 199 ? 6.694 178.493 17.807 1.00 33.09 319 CYS A O 1
ATOM 1486 N N . TYR A 1 200 ? 8.505 179.660 17.147 1.00 33.62 320 TYR A N 1
ATOM 1487 C CA . TYR A 1 200 ? 8.952 178.623 16.219 1.00 34.18 320 TYR A CA 1
ATOM 1488 C C . TYR A 1 200 ? 9.246 177.328 16.963 1.00 32.04 320 TYR A C 1
ATOM 1489 O O . TYR A 1 200 ? 8.794 176.261 16.553 1.00 36.16 320 TYR A O 1
ATOM 1498 N N . GLU A 1 201 ? 9.993 177.426 18.063 1.00 31.31 321 GLU A N 1
ATOM 1499 C CA . GLU A 1 201 ? 10.353 176.231 18.815 1.00 34.91 321 GLU A CA 1
ATOM 1500 C C . GLU A 1 201 ? 9.116 175.558 19.402 1.00 38.26 321 GLU A C 1
ATOM 1501 O O . GLU A 1 201 ? 9.030 174.331 19.399 1.00 33.63 321 GLU A O 1
ATOM 1507 N N . PHE A 1 202 ? 8.149 176.344 19.883 1.00 32.29 322 PHE A N 1
ATOM 1508 C CA . PHE A 1 202 ? 6.903 175.766 20.377 1.00 32.51 322 PHE A CA 1
ATOM 1509 C C . PHE A 1 202 ? 6.201 174.917 19.306 1.00 36.67 322 PHE A C 1
ATOM 1510 O O . PHE A 1 202 ? 5.710 173.813 19.595 1.00 34.41 322 PHE A O 1
ATOM 1518 N N . LEU A 1 203 ? 6.135 175.441 18.083 1.00 34.49 323 LEU A N 1
ATOM 1519 C CA . LEU A 1 203 ? 5.366 174.777 17.024 1.00 39.35 323 LEU A CA 1
ATOM 1520 C C . LEU A 1 203 ? 6.163 173.660 16.341 1.00 38.30 323 LEU A C 1
ATOM 1521 O O . LEU A 1 203 ? 5.591 172.669 15.885 1.00 39.42 323 LEU A O 1
ATOM 1526 N N . VAL A 1 204 ? 7.478 173.822 16.275 1.00 36.73 324 VAL A N 1
ATOM 1527 C CA . VAL A 1 204 ? 8.323 172.904 15.502 1.00 39.39 324 VAL A CA 1
ATOM 1528 C C . VAL A 1 204 ? 9.073 171.913 16.380 1.00 42.49 324 VAL A C 1
ATOM 1529 O O . VAL A 1 204 ? 9.338 170.778 15.976 1.00 45.13 324 VAL A O 1
ATOM 1533 N N . GLY A 1 205 ? 9.406 172.324 17.596 1.00 36.48 325 GLY A N 1
ATOM 1534 C CA . GLY A 1 205 ? 10.012 171.399 18.540 1.00 40.33 325 GLY A CA 1
ATOM 1535 C C . GLY A 1 205 ? 11.500 171.626 18.639 1.00 35.74 325 GLY A C 1
ATOM 1536 O O . GLY A 1 205 ? 12.167 171.024 19.467 1.00 43.05 325 GLY A O 1
ATOM 1537 N N . LYS A 1 206 ? 12.012 172.518 17.801 1.00 37.05 326 LYS A N 1
ATOM 1538 C CA . LYS A 1 206 ? 13.412 172.931 17.857 1.00 45.45 326 LYS A CA 1
ATOM 1539 C C . LYS A 1 206 ? 13.527 174.396 17.404 1.00 38.69 326 LYS A C 1
ATOM 1540 O O . LYS A 1 206 ? 12.646 174.895 16.714 1.00 38.19 326 LYS A O 1
ATOM 1546 N N . PRO A 1 207 ? 14.590 175.099 17.820 1.00 41.94 327 PRO A N 1
ATOM 1547 C CA . PRO A 1 207 ? 14.707 176.502 17.392 1.00 41.39 327 PRO A CA 1
ATOM 1548 C C . PRO A 1 207 ? 15.139 176.607 15.920 1.00 43.65 327 PRO A C 1
ATOM 1549 O O . PRO A 1 207 ? 15.745 175.681 15.388 1.00 42.34 327 PRO A O 1
ATOM 1553 N N . PRO A 1 208 ? 14.808 177.722 15.258 1.00 40.16 328 PRO A N 1
ATOM 1554 C CA . PRO A 1 208 ? 14.955 177.794 13.797 1.00 41.46 328 PRO A CA 1
ATOM 1555 C C . PRO A 1 208 ? 16.381 177.860 13.255 1.00 41.48 328 PRO A C 1
ATOM 1556 O O . PRO A 1 208 ? 16.547 177.574 12.075 1.00 41.93 328 PRO A O 1
ATOM 1560 N N . PHE A 1 209 ? 17.370 178.226 14.063 1.00 38.69 329 PHE A N 1
ATOM 1561 C CA . PHE A 1 209 ? 18.725 178.413 13.551 1.00 43.85 329 PHE A CA 1
ATOM 1562 C C . PHE A 1 209 ? 19.719 177.388 14.085 1.00 47.34 329 PHE A C 1
ATOM 1563 O O . PHE A 1 209 ? 20.932 177.614 14.059 1.00 44.82 329 PHE A O 1
ATOM 1571 N N . GLU A 1 210 ? 19.195 176.269 14.568 1.00 42.13 330 GLU A N 1
ATOM 1572 C CA . GLU A 1 210 ? 20.012 175.197 15.127 1.00 50.16 330 GLU A CA 1
ATOM 1573 C C . GLU A 1 210 ? 21.027 174.644 14.112 1.00 40.56 330 GLU A C 1
ATOM 1574 O O . GLU A 1 210 ? 20.674 174.367 12.981 1.00 42.24 330 GLU A O 1
ATOM 1580 N N . ALA A 1 211 ? 22.281 174.499 14.529 1.00 46.31 331 ALA A N 1
ATOM 1581 C CA . ALA A 1 211 ? 23.316 173.905 13.683 1.00 47.88 331 ALA A CA 1
ATOM 1582 C C . ALA A 1 211 ? 24.376 173.227 14.534 1.00 50.35 331 ALA A C 1
ATOM 1583 O O . ALA A 1 211 ? 24.418 173.420 15.749 1.00 49.38 331 ALA A O 1
ATOM 1585 N N . ASN A 1 212 ? 25.249 172.458 13.882 1.00 54.42 332 ASN A N 1
ATOM 1586 C CA . ASN A 1 212 ? 26.301 171.706 14.569 1.00 58.70 332 ASN A CA 1
ATOM 1587 C C . ASN A 1 212 ? 27.390 172.559 15.217 1.00 56.38 332 ASN A C 1
ATOM 1588 O O . ASN A 1 212 ? 27.847 172.249 16.319 1.00 59.90 332 ASN A O 1
ATOM 1593 N N . THR A 1 213 ? 27.817 173.617 14.532 1.00 51.17 333 THR A N 1
ATOM 1594 C CA . THR A 1 213 ? 28.944 174.431 14.995 1.00 50.52 333 THR A CA 1
ATOM 1595 C C . THR A 1 213 ? 28.539 175.845 15.361 1.00 51.59 333 THR A C 1
ATOM 1596 O O . THR A 1 213 ? 27.556 176.362 14.842 1.00 47.90 333 THR A O 1
ATOM 1600 N N . TYR A 1 214 ? 29.323 176.462 16.242 1.00 51.31 334 TYR A N 1
ATOM 1601 C CA . TYR A 1 214 ? 29.187 177.876 16.559 1.00 54.46 334 TYR A CA 1
ATOM 1602 C C . TYR A 1 214 ? 29.220 178.722 15.299 1.00 54.62 334 TYR A C 1
ATOM 1603 O O . TYR A 1 214 ? 28.361 179.582 15.084 1.00 50.26 334 TYR A O 1
ATOM 1612 N N . GLN A 1 215 ? 30.237 178.480 14.479 1.00 52.55 335 GLN A N 1
ATOM 1613 C CA . GLN A 1 215 ? 30.437 179.246 13.260 1.00 50.04 335 GLN A CA 1
ATOM 1614 C C . GLN A 1 215 ? 29.216 179.202 12.351 1.00 46.70 335 GLN A C 1
ATOM 1615 O O . GLN A 1 215 ? 28.790 180.231 11.834 1.00 44.54 335 GLN A O 1
ATOM 1621 N N . GLU A 1 216 ? 28.638 178.019 12.173 1.00 45.75 336 GLU A N 1
ATOM 1622 C CA . GLU A 1 216 ? 27.494 177.869 11.272 1.00 42.97 336 GLU A CA 1
ATOM 1623 C C . GLU A 1 216 ? 26.184 178.405 11.880 1.00 51.54 336 GLU A C 1
ATOM 1624 O O . GLU A 1 216 ? 25.269 178.814 11.154 1.00 47.99 336 GLU A O 1
ATOM 1630 N N . THR A 1 217 ? 26.077 178.407 13.204 1.00 45.87 337 THR A N 1
ATOM 1631 C CA . THR A 1 217 ? 24.847 178.931 13.794 1.00 50.84 337 THR A CA 1
ATOM 1632 C C . THR A 1 217 ? 24.863 180.452 13.648 1.00 47.49 337 THR A C 1
ATOM 1633 O O . THR A 1 217 ? 23.829 181.060 13.339 1.00 45.63 337 THR A O 1
ATOM 1637 N N . TYR A 1 218 ? 26.046 181.042 13.832 1.00 45.52 338 TYR A N 1
ATOM 1638 C CA . TYR A 1 218 ? 26.257 182.485 13.667 1.00 46.59 338 TYR A CA 1
ATOM 1639 C C . TYR A 1 218 ? 25.792 182.918 12.290 1.00 45.48 338 TYR A C 1
ATOM 1640 O O . TYR A 1 2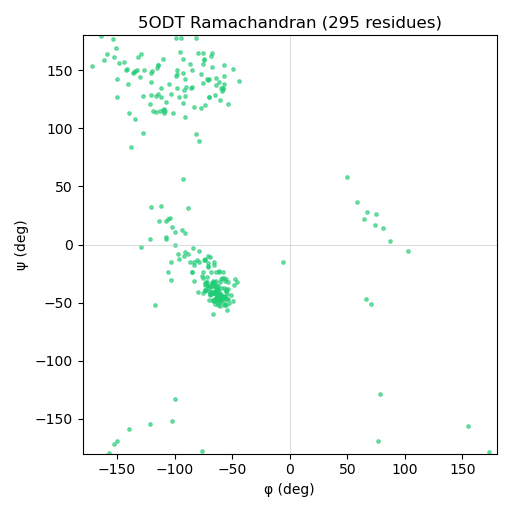18 ? 25.070 183.904 12.148 1.00 45.76 338 TYR A O 1
ATOM 1649 N N . LYS A 1 219 ? 26.204 182.157 11.282 1.00 49.25 339 LYS A N 1
ATOM 1650 C CA . LYS A 1 219 ? 25.865 182.412 9.889 1.00 47.69 339 LYS A CA 1
ATOM 1651 C C . LYS A 1 219 ? 24.365 182.475 9.648 1.00 47.36 339 LYS A C 1
ATOM 1652 O O . LYS A 1 219 ? 23.868 183.416 9.031 1.00 50.16 339 LYS A O 1
ATOM 1658 N N . ARG A 1 220 ? 23.655 181.454 10.114 1.00 45.67 340 ARG A N 1
ATOM 1659 C CA . ARG A 1 220 ? 22.215 181.353 9.914 1.00 45.67 340 ARG A CA 1
ATOM 1660 C C . ARG A 1 220 ? 21.426 182.501 10.571 1.00 40.18 340 ARG A C 1
ATOM 1661 O O . ARG A 1 220 ? 20.483 183.013 9.989 1.00 43.66 340 ARG A O 1
ATOM 1669 N N . ILE A 1 221 ? 21.816 182.877 11.782 1.00 40.25 341 ILE A N 1
ATOM 1670 C CA . ILE A 1 221 ? 21.191 183.983 12.501 1.00 40.48 341 ILE A CA 1
ATOM 1671 C C . ILE A 1 221 ? 21.478 185.299 11.789 1.00 44.71 341 ILE A C 1
ATOM 1672 O O . ILE A 1 221 ? 20.558 185.989 11.349 1.00 42.20 341 ILE A O 1
ATOM 1677 N N . SER A 1 222 ? 22.768 185.621 11.674 1.00 41.95 342 SER A N 1
ATOM 1678 C CA . SER A 1 222 ? 23.234 186.832 11.011 1.00 46.24 342 SER A CA 1
ATOM 1679 C C . SER A 1 222 ? 22.595 187.059 9.637 1.00 46.08 342 SER A C 1
ATOM 1680 O O . SER A 1 222 ? 22.336 188.193 9.257 1.00 49.80 342 SER A O 1
ATOM 1683 N N . ARG A 1 223 ? 22.320 185.985 8.905 1.00 46.51 343 ARG A N 1
ATOM 1684 C CA . ARG A 1 223 ? 21.687 186.098 7.598 1.00 44.63 343 ARG A CA 1
ATOM 1685 C C . ARG A 1 223 ? 20.185 185.831 7.642 1.00 48.52 343 ARG A C 1
ATOM 1686 O O . ARG A 1 223 ? 19.507 185.924 6.619 1.00 44.88 343 ARG A O 1
ATOM 1694 N N . VAL A 1 224 ? 19.676 185.526 8.833 1.00 48.33 344 VAL A N 1
ATOM 1695 C CA . VAL A 1 224 ? 18.272 185.165 9.042 1.00 42.49 344 VAL A CA 1
ATOM 1696 C C . VAL A 1 224 ? 17.856 184.082 8.050 1.00 46.46 344 VAL A C 1
ATOM 1697 O O . VAL A 1 224 ? 16.916 184.247 7.275 1.00 47.93 344 VAL A O 1
ATOM 1701 N N . GLU A 1 225 ? 18.571 182.960 8.088 1.00 46.96 345 GLU A N 1
ATOM 1702 C CA . GLU A 1 225 ? 18.272 181.831 7.216 1.00 47.44 345 GLU A CA 1
ATOM 1703 C C . GLU A 1 225 ? 17.664 180.668 8.001 1.00 43.48 345 GLU A C 1
ATOM 1704 O O . GLU A 1 225 ? 18.319 180.075 8.859 1.00 45.00 345 GLU A O 1
ATOM 1706 N N . PHE A 1 226 ? 16.410 180.354 7.701 1.00 40.37 346 PHE A N 1
ATOM 1707 C CA . PHE A 1 226 ? 15.690 179.282 8.366 1.00 44.45 346 PHE A CA 1
ATOM 1708 C C . PHE A 1 226 ? 14.567 178.867 7.453 1.00 42.39 346 PHE A C 1
ATOM 1709 O O . PHE A 1 226 ? 14.234 179.590 6.528 1.00 48.08 346 PHE A O 1
ATOM 1717 N N . THR A 1 227 ? 13.989 177.703 7.703 1.00 46.79 347 THR A N 1
ATOM 1718 C CA . THR A 1 227 ? 12.862 177.233 6.907 1.00 51.62 347 THR A CA 1
ATOM 1719 C C . THR A 1 227 ? 11.736 176.669 7.780 1.00 51.38 347 THR A C 1
ATOM 1720 O O . THR A 1 227 ? 11.981 176.136 8.862 1.00 50.81 347 THR A O 1
ATOM 1724 N N . PHE A 1 228 ? 10.503 176.798 7.300 1.00 47.05 348 PHE A N 1
ATOM 1725 C CA . PHE A 1 228 ? 9.342 176.252 7.989 1.00 49.90 348 PHE A CA 1
ATOM 1726 C C . PHE A 1 228 ? 9.051 174.832 7.540 1.00 55.84 348 PHE A C 1
ATOM 1727 O O . PHE A 1 228 ? 9.066 174.553 6.344 1.00 57.94 348 PHE A O 1
ATOM 1735 N N . PRO A 1 229 ? 8.764 173.931 8.493 1.00 54.73 349 PRO A N 1
ATOM 1736 C CA . PRO A 1 229 ? 8.111 172.668 8.139 1.00 48.53 349 PRO A CA 1
ATOM 1737 C C . PRO A 1 229 ? 6.801 172.935 7.422 1.00 54.94 349 PRO A C 1
ATOM 1738 O O . PRO A 1 229 ? 6.194 173.991 7.618 1.00 52.42 349 PRO A O 1
ATOM 1742 N N . ASP A 1 230 ? 6.359 171.993 6.599 1.00 58.95 350 ASP A N 1
ATOM 1743 C CA . ASP A 1 230 ? 5.171 172.226 5.794 1.00 56.05 350 ASP A CA 1
ATOM 1744 C C . ASP A 1 230 ? 3.896 172.243 6.648 1.00 56.36 350 ASP A C 1
ATOM 1745 O O . ASP A 1 230 ? 2.864 172.737 6.205 1.00 50.86 350 ASP A O 1
ATOM 1750 N N . PHE A 1 231 ? 3.954 171.736 7.879 1.00 52.53 351 PHE A N 1
ATOM 1751 C CA . PHE A 1 231 ? 2.746 171.756 8.691 1.00 50.26 351 PHE A CA 1
ATOM 1752 C C . PHE A 1 231 ? 2.497 173.124 9.346 1.00 50.58 351 PHE A C 1
ATOM 1753 O O . PHE A 1 231 ? 1.404 173.377 9.835 1.00 51.86 351 PHE A O 1
ATOM 1761 N N . VAL A 1 232 ? 3.486 174.013 9.343 1.00 48.72 352 VAL A N 1
ATOM 1762 C CA . VAL A 1 232 ? 3.289 175.326 9.960 1.00 43.13 352 VAL A CA 1
ATOM 1763 C C . VAL A 1 232 ? 2.383 176.197 9.086 1.00 50.14 352 VAL A C 1
ATOM 1764 O O . VAL A 1 232 ? 2.710 176.497 7.941 1.00 52.95 352 VAL A O 1
ATOM 1768 N N . THR A 1 233 ? 1.252 176.607 9.650 1.00 46.41 353 THR A N 1
ATOM 1769 C CA . THR A 1 233 ? 0.222 177.366 8.936 1.00 48.96 353 THR A CA 1
ATOM 1770 C C . THR A 1 233 ? 0.633 178.777 8.533 1.00 50.06 353 THR A C 1
ATOM 1771 O O . THR A 1 233 ? 1.631 179.319 9.027 1.00 51.06 353 THR A O 1
ATOM 1775 N N . GLU A 1 234 ? -0.143 179.374 7.631 1.00 47.04 354 GLU A N 1
ATOM 1776 C CA . GLU A 1 234 ? 0.209 180.680 7.079 1.00 50.29 354 GLU A CA 1
ATOM 1777 C C . GLU A 1 234 ? 0.185 181.767 8.146 1.00 43.81 354 GLU A C 1
ATOM 1778 O O . GLU A 1 234 ? 1.040 182.654 8.153 1.00 43.82 354 GLU A O 1
ATOM 1780 N N . GLY A 1 235 ? -0.799 181.707 9.037 1.00 41.33 355 GLY A N 1
ATOM 1781 C CA . GLY A 1 235 ? -0.868 182.676 10.120 1.00 45.76 355 GLY A CA 1
ATOM 1782 C C . GLY A 1 235 ? 0.383 182.637 10.989 1.00 43.53 355 GLY A C 1
ATOM 1783 O O . GLY A 1 235 ? 0.958 183.678 11.321 1.00 43.05 355 GLY A O 1
ATOM 1784 N N . ALA A 1 236 ? 0.807 181.428 11.348 1.00 43.01 356 ALA A N 1
ATOM 1785 C CA . ALA A 1 236 ? 1.997 181.230 12.184 1.00 42.10 356 ALA A CA 1
ATOM 1786 C C . ALA A 1 236 ? 3.271 181.688 11.478 1.00 42.76 356 ALA A C 1
ATOM 1787 O O . ALA A 1 236 ? 4.145 182.306 12.084 1.00 40.23 356 ALA A O 1
ATOM 1789 N N . ARG A 1 237 ? 3.378 181.388 10.189 1.00 40.53 357 ARG A N 1
ATOM 1790 C CA . ARG A 1 237 ? 4.535 181.822 9.420 1.00 39.30 357 ARG A CA 1
ATOM 1791 C C . ARG A 1 237 ? 4.609 183.325 9.363 1.00 42.79 357 ARG A C 1
ATOM 1792 O O . ARG A 1 237 ? 5.691 183.912 9.469 1.00 41.55 357 ARG A O 1
ATOM 1800 N N . ASP A 1 238 ? 3.452 183.954 9.180 1.00 42.00 358 ASP A N 1
ATOM 1801 C CA . ASP A 1 238 ? 3.423 185.399 9.070 1.00 42.60 358 ASP A CA 1
ATOM 1802 C C . ASP A 1 238 ? 3.928 186.064 10.362 1.00 40.57 358 ASP A C 1
ATOM 1803 O O . ASP A 1 238 ? 4.781 186.951 10.314 1.00 37.44 358 ASP A O 1
ATOM 1808 N N . LEU A 1 239 ? 3.422 185.622 11.511 1.00 39.76 359 LEU A N 1
ATOM 1809 C CA . LEU A 1 239 ? 3.858 186.180 12.791 1.00 38.16 359 LEU A CA 1
ATOM 1810 C C . LEU A 1 239 ? 5.364 185.971 13.036 1.00 36.56 359 LEU A C 1
ATOM 1811 O O . LEU A 1 239 ? 6.087 186.906 13.378 1.00 35.26 359 LEU A O 1
ATOM 1816 N N . ILE A 1 240 ? 5.832 184.745 12.839 1.00 32.78 360 ILE A N 1
ATOM 1817 C CA . ILE A 1 240 ? 7.225 184.420 13.103 1.00 34.17 360 ILE A CA 1
ATOM 1818 C C . ILE A 1 240 ? 8.167 185.203 12.182 1.00 38.38 360 ILE A C 1
ATOM 1819 O O . ILE A 1 240 ? 9.207 185.695 12.620 1.00 37.75 360 ILE A O 1
ATOM 1824 N N . SER A 1 241 ? 7.785 185.362 10.919 1.00 36.14 361 SER A N 1
ATOM 1825 C CA . SER A 1 241 ? 8.601 186.118 9.976 1.00 39.03 361 SER A CA 1
ATOM 1826 C C . SER A 1 241 ? 8.665 187.592 10.331 1.00 41.45 361 SER A C 1
ATOM 1827 O O . SER A 1 241 ? 9.686 188.242 10.100 1.00 42.33 361 SER A O 1
ATOM 1830 N N . ARG A 1 242 ? 7.574 188.128 10.872 1.00 37.86 362 ARG A N 1
ATOM 1831 C CA . ARG A 1 242 ? 7.566 189.523 11.295 1.00 37.71 362 ARG A CA 1
ATOM 1832 C C . ARG A 1 242 ? 8.478 189.719 12.486 1.00 37.49 362 ARG A C 1
ATOM 1833 O O . ARG A 1 242 ? 9.139 190.746 12.595 1.00 38.09 362 ARG A O 1
ATOM 1841 N N . LEU A 1 243 ? 8.507 188.724 13.375 1.00 37.27 363 LEU A N 1
ATOM 1842 C CA . LEU A 1 243 ? 9.330 188.785 14.585 1.00 32.31 363 LEU A CA 1
ATOM 1843 C C . LEU A 1 243 ? 10.815 188.595 14.298 1.00 33.18 363 LEU A C 1
ATOM 1844 O O . LEU A 1 243 ? 11.654 189.239 14.922 1.00 35.58 363 LEU A O 1
ATOM 1849 N N . LEU A 1 244 ? 11.139 187.695 13.372 1.00 34.67 364 LEU A N 1
ATOM 1850 C CA . LEU A 1 244 ? 12.538 187.417 13.051 1.00 40.71 364 LEU A CA 1
ATOM 1851 C C . LEU A 1 244 ? 13.023 188.277 11.892 1.00 38.76 364 LEU A C 1
ATOM 1852 O O . LEU A 1 244 ? 13.494 187.764 10.882 1.00 44.59 364 LEU A O 1
ATOM 1857 N N . LYS A 1 245 ? 12.894 189.587 12.046 1.00 38.48 365 LYS A N 1
ATOM 1858 C CA . LYS A 1 245 ? 13.447 190.540 11.093 1.00 40.37 365 LYS A CA 1
ATOM 1859 C C . LYS A 1 245 ? 14.842 190.914 11.539 1.00 37.82 365 LYS A C 1
ATOM 1860 O O . LYS A 1 245 ? 15.095 191.059 12.741 1.00 35.74 365 LYS A O 1
ATOM 1866 N N . HIS A 1 246 ? 15.747 191.076 10.573 1.00 41.46 366 HIS A N 1
ATOM 1867 C CA . HIS A 1 246 ? 17.134 191.406 10.871 1.00 38.25 366 HIS A CA 1
ATOM 1868 C C . HIS A 1 246 ? 17.232 192.776 11.525 1.00 38.79 366 HIS A C 1
ATOM 1869 O O . HIS A 1 246 ? 17.983 192.970 12.474 1.00 39.75 366 HIS A O 1
ATOM 1876 N N . ASN A 1 247 ? 16.475 193.723 10.987 1.00 42.68 367 ASN A N 1
ATOM 1877 C CA . ASN A 1 247 ? 16.410 195.086 11.512 1.00 40.18 367 ASN A CA 1
ATOM 1878 C C . ASN A 1 247 ? 15.427 195.181 12.682 1.00 33.02 367 ASN A C 1
ATOM 1879 O O . ASN A 1 247 ? 14.236 194.943 12.496 1.00 37.80 367 ASN A O 1
ATOM 1884 N N . PRO A 1 248 ? 15.917 195.559 13.880 1.00 35.61 368 PRO A N 1
ATOM 1885 C CA . PRO A 1 248 ? 15.074 195.606 15.079 1.00 36.51 368 PRO A CA 1
ATOM 1886 C C . PRO A 1 248 ? 13.850 196.525 14.916 1.00 39.70 368 PRO A C 1
ATOM 1887 O O . PRO A 1 248 ? 12.779 196.180 15.412 1.00 39.10 368 PRO A O 1
ATOM 1891 N N . SER A 1 249 ? 13.994 197.658 14.224 1.00 41.99 369 SER A N 1
ATOM 1892 C CA . SER A 1 249 ? 12.893 198.618 14.149 1.00 39.68 369 SER A CA 1
ATOM 1893 C C . SER A 1 249 ? 11.796 198.105 13.241 1.00 42.05 369 SER A C 1
ATOM 1894 O O . SER A 1 249 ? 10.686 198.622 13.263 1.00 47.97 369 SER A O 1
ATOM 1897 N N . GLN A 1 250 ? 12.088 197.060 12.474 1.00 37.67 370 GLN A N 1
ATOM 1898 C CA . GLN A 1 250 ? 11.083 196.457 11.605 1.00 35.71 370 GLN A CA 1
ATOM 1899 C C . GLN A 1 250 ? 10.319 195.324 12.295 1.00 41.97 370 GLN A C 1
ATOM 1900 O O . GLN A 1 250 ? 9.350 194.790 11.747 1.00 40.80 370 GLN A O 1
ATOM 1906 N N . ARG A 1 251 ? 10.744 194.960 13.502 1.00 39.75 371 ARG A N 1
ATOM 1907 C CA . ARG A 1 251 ? 9.997 193.988 14.298 1.00 37.50 371 ARG A CA 1
ATOM 1908 C C . ARG A 1 251 ? 8.779 194.689 14.910 1.00 38.98 371 ARG A C 1
ATOM 1909 O O . ARG A 1 251 ? 8.840 195.872 15.244 1.00 38.58 371 ARG A O 1
ATOM 1917 N N . PRO A 1 252 ? 7.673 193.961 15.067 1.00 36.28 372 PRO A N 1
ATOM 1918 C CA . PRO A 1 252 ? 6.471 194.626 15.577 1.00 40.00 372 PRO A CA 1
ATOM 1919 C C . PRO A 1 252 ? 6.608 195.050 17.032 1.00 44.32 372 PRO A C 1
ATOM 1920 O O . PRO A 1 252 ? 7.502 194.574 17.742 1.00 37.75 372 PRO A O 1
ATOM 1924 N N . MET A 1 253 ? 5.743 195.959 17.469 1.00 40.37 373 MET A N 1
ATOM 1925 C CA . MET A 1 253 ? 5.588 196.201 18.895 1.00 41.35 373 MET A CA 1
ATOM 1926 C C . MET A 1 253 ? 4.801 195.047 19.505 1.00 34.83 373 MET A C 1
ATOM 1927 O O . MET A 1 253 ? 4.112 194.313 18.810 1.00 37.17 373 MET A O 1
ATOM 1932 N N . LEU A 1 254 ? 4.930 194.869 20.807 1.00 34.01 374 LEU A N 1
ATOM 1933 C CA . LEU A 1 254 ? 4.271 193.765 21.472 1.00 36.95 374 LEU A CA 1
ATOM 1934 C C . LEU A 1 254 ? 2.758 193.896 21.352 1.00 38.84 374 LEU A C 1
ATOM 1935 O O . LEU A 1 254 ? 2.058 192.897 21.181 1.00 35.04 374 LEU A O 1
ATOM 1940 N N . ARG A 1 255 ? 2.254 195.132 21.399 1.00 42.68 375 ARG A N 1
ATOM 1941 C CA . ARG A 1 255 ? 0.820 195.354 21.233 1.00 40.88 375 ARG A CA 1
ATOM 1942 C C . ARG A 1 255 ? 0.371 194.848 19.871 1.00 40.19 375 ARG A C 1
ATOM 1943 O O . ARG A 1 255 ? -0.742 194.364 19.740 1.00 43.05 375 ARG A O 1
ATOM 1945 N N . GLU A 1 256 ? 1.243 194.934 18.864 1.00 39.10 376 GLU A N 1
ATOM 1946 C CA . GLU A 1 256 ? 0.914 194.402 17.540 1.00 40.83 376 GLU A CA 1
ATOM 1947 C C . GLU A 1 256 ? 0.907 192.874 17.501 1.00 43.74 376 GLU A C 1
ATOM 1948 O O . GLU A 1 256 ? 0.149 192.269 16.736 1.00 37.67 376 GLU A O 1
ATOM 1954 N N . VAL A 1 257 ? 1.759 192.243 18.308 1.00 37.50 377 VAL A N 1
ATOM 1955 C CA . VAL A 1 257 ? 1.701 190.791 18.416 1.00 33.91 377 VAL A CA 1
ATOM 1956 C C . VAL A 1 257 ? 0.364 190.390 19.021 1.00 35.19 377 VAL A C 1
ATOM 1957 O O . VAL A 1 257 ? -0.306 189.471 18.543 1.00 33.07 377 VAL A O 1
ATOM 1961 N N . LEU A 1 258 ? -0.023 191.086 20.088 1.00 38.12 378 LEU A N 1
ATOM 1962 C CA . LEU A 1 258 ? -1.268 190.774 20.783 1.00 39.32 378 LEU A CA 1
ATOM 1963 C C . LEU A 1 258 ? -2.501 191.056 19.909 1.00 41.73 378 LEU A C 1
ATOM 1964 O O . LEU A 1 258 ? -3.592 190.557 20.203 1.00 38.77 378 LEU A O 1
ATOM 1969 N N . GLU A 1 259 ? -2.325 191.849 18.845 1.00 37.81 379 GLU A N 1
ATOM 1970 C CA . GLU A 1 259 ? -3.413 192.121 17.885 1.00 39.85 379 GLU A CA 1
ATOM 1971 C C . GLU A 1 259 ? -3.379 191.234 16.639 1.00 46.73 379 GLU A C 1
ATOM 1972 O O . GLU A 1 259 ? -4.303 191.274 15.828 1.00 43.76 379 GLU A O 1
ATOM 1978 N N . HIS A 1 260 ? -2.313 190.449 16.480 1.00 46.44 380 HIS A N 1
ATOM 1979 C CA . HIS A 1 260 ? -2.151 189.610 15.292 1.00 40.06 380 HIS A CA 1
ATOM 1980 C C . HIS A 1 260 ? -3.307 188.621 15.161 1.00 40.92 380 HIS A C 1
ATOM 1981 O O . HIS A 1 260 ? -3.705 187.986 16.139 1.00 39.03 380 HIS A O 1
ATOM 1988 N N . PRO A 1 261 ? -3.851 188.491 13.941 1.00 41.46 381 PRO A N 1
ATOM 1989 C CA . PRO A 1 261 ? -5.003 187.626 13.677 1.00 41.49 381 PRO A CA 1
ATOM 1990 C C . PRO A 1 261 ? -4.755 186.186 14.116 1.00 39.26 381 PRO A C 1
ATOM 1991 O O . PRO A 1 261 ? -5.652 185.558 14.676 1.00 37.62 381 PRO A O 1
ATOM 1995 N N . TRP A 1 262 ? -3.546 185.672 13.887 1.00 40.59 382 TRP A N 1
ATOM 1996 C CA . TRP A 1 262 ? -3.233 184.291 14.284 1.00 37.36 382 TRP A CA 1
ATOM 1997 C C . TRP A 1 262 ? -3.251 184.144 15.811 1.00 39.21 382 TRP A C 1
ATOM 1998 O O . TRP A 1 262 ? -3.773 183.173 16.343 1.00 38.18 382 TRP A O 1
ATOM 2009 N N . ILE A 1 263 ? -2.692 185.122 16.517 1.00 36.29 383 ILE A N 1
ATOM 2010 C CA . ILE A 1 263 ? -2.770 185.119 17.970 1.00 35.38 383 ILE A CA 1
ATOM 2011 C C . ILE A 1 263 ? -4.228 185.203 18.456 1.00 37.25 383 ILE A C 1
ATOM 2012 O O . ILE A 1 263 ? -4.666 184.397 19.283 1.00 37.03 383 ILE A O 1
ATOM 2017 N N . THR A 1 264 ? -4.990 186.164 17.930 1.00 34.73 384 THR A N 1
ATOM 2018 C CA . THR A 1 264 ? -6.328 186.396 18.468 1.00 36.12 384 THR A CA 1
ATOM 2019 C C . THR A 1 264 ? -7.242 185.206 18.192 1.00 37.16 384 THR A C 1
ATOM 2020 O O . THR A 1 264 ? -8.044 184.823 19.046 1.00 38.74 384 THR A O 1
ATOM 2024 N N . ALA A 1 265 ? -7.070 184.573 17.037 1.00 35.36 385 ALA A N 1
ATOM 2025 C CA . ALA A 1 265 ? -7.935 183.458 16.661 1.00 39.12 385 ALA A CA 1
ATOM 2026 C C . ALA A 1 265 ? -7.663 182.175 17.440 1.00 44.24 385 ALA A C 1
ATOM 2027 O O . ALA A 1 265 ? -8.584 181.379 17.707 1.00 39.93 385 ALA A O 1
ATOM 2029 N N . ASN A 1 266 ? -6.402 181.944 17.795 1.00 39.41 386 ASN A N 1
ATOM 2030 C CA . ASN A 1 266 ? -6.037 180.652 18.363 1.00 33.62 386 ASN A CA 1
ATOM 2031 C C . ASN A 1 266 ? -5.833 180.623 19.865 1.00 35.27 386 ASN A C 1
ATOM 2032 O O . ASN A 1 266 ? -5.789 179.549 20.464 1.00 36.25 386 ASN A O 1
ATOM 2037 N N . SER A 1 267 ? -5.701 181.787 20.486 1.00 35.24 387 SER A N 1
ATOM 2038 C CA . SER A 1 267 ? -5.498 181.801 21.929 1.00 34.51 387 SER A CA 1
ATOM 2039 C C . SER A 1 267 ? -6.808 181.492 22.647 1.00 38.34 387 SER A C 1
ATOM 2040 O O . SER A 1 267 ? -7.889 181.536 22.048 1.00 38.51 387 SER A O 1
ATOM 2043 N N . SER A 1 268 ? -6.713 181.175 23.929 1.00 33.45 388 SER A N 1
ATOM 2044 C CA . SER A 1 268 ? -7.903 180.978 24.733 1.00 39.71 388 SER A CA 1
ATOM 2045 C C . SER A 1 268 ? -7.680 181.499 26.144 1.00 43.48 388 SER A C 1
ATOM 2046 O O . SER A 1 268 ? -6.541 181.637 26.592 1.00 44.25 388 SER A O 1
ATOM 2049 N N . LYS A 1 269 ? -8.784 181.806 26.818 1.00 39.91 389 LYS A N 1
ATOM 2050 C CA . LYS A 1 269 ? -8.808 182.119 28.245 1.00 48.58 389 LYS A CA 1
ATOM 2051 C C . LYS A 1 269 ? -9.507 180.954 28.939 1.00 50.00 389 LYS A C 1
ATOM 2052 O O . LYS A 1 269 ? -10.230 180.211 28.283 1.00 48.60 389 LYS A O 1
ATOM 2058 N N . PRO A 1 270 ? -9.297 180.780 30.256 1.00 52.78 390 PRO A N 1
ATOM 2059 C CA . PRO A 1 270 ? -9.820 179.580 30.934 1.00 59.21 390 PRO A CA 1
ATOM 2060 C C . PRO A 1 270 ? -11.342 179.355 30.813 1.00 58.35 390 PRO A C 1
ATOM 2061 O O . PRO A 1 270 ? -12.119 180.312 30.805 1.00 49.24 390 PRO A O 1
ATOM 2065 N N . SER A 1 271 ? -11.744 178.087 30.727 1.00 57.36 391 SER A N 1
ATOM 2066 C CA . SER A 1 271 ? -13.157 177.703 30.702 1.00 62.56 391 SER A CA 1
ATOM 2067 C C . SER A 1 271 ? -13.347 176.314 31.320 1.00 73.56 391 SER A C 1
ATOM 2068 O O . SER A 1 271 ? -12.423 175.770 31.926 1.00 77.77 391 SER A O 1
ATOM 2071 N N . ASN A 1 272 ? -14.538 175.739 31.161 1.00 76.13 392 ASN A N 1
ATOM 2072 C CA . ASN A 1 272 ? -14.802 174.376 31.634 1.00 76.96 392 ASN A CA 1
ATOM 2073 C C . ASN A 1 272 ? -14.419 173.327 30.592 1.00 75.66 392 ASN A C 1
ATOM 2074 O O . ASN A 1 272 ? -13.721 172.358 30.896 1.00 77.37 392 ASN A O 1
ATOM 2076 N N . GLU B 2 5 ? -0.252 167.704 52.408 1.00 65.40 522 GLU B N 1
ATOM 2077 C CA . GLU B 2 5 ? 0.463 166.467 52.111 1.00 67.90 522 GLU B CA 1
ATOM 2078 C C . GLU B 2 5 ? 1.971 166.702 52.092 1.00 69.66 522 GLU B C 1
ATOM 2079 O O . GLU B 2 5 ? 2.771 165.764 52.164 1.00 70.03 522 GLU B O 1
ATOM 2081 N N . GLU B 2 6 ? 2.355 167.965 51.985 1.00 64.46 523 GLU B N 1
ATOM 2082 C CA . GLU B 2 6 ? 3.762 168.315 51.949 1.00 59.24 523 GLU B CA 1
ATOM 2083 C C . GLU B 2 6 ? 4.194 168.736 53.352 1.00 58.61 523 GLU B C 1
ATOM 2084 O O . GLU B 2 6 ? 3.490 169.490 54.021 1.00 60.63 523 GLU B O 1
ATOM 2090 N N . SER B 2 7 ? 5.335 168.234 53.804 1.00 50.05 524 SER B N 1
ATOM 2091 C CA . SER B 2 7 ? 5.791 168.502 55.162 1.00 56.63 524 SER B CA 1
ATOM 2092 C C . SER B 2 7 ? 6.811 169.637 55.216 1.00 48.66 524 SER B C 1
ATOM 2093 O O . SER B 2 7 ? 7.602 169.820 54.295 1.00 45.34 524 SER B O 1
ATOM 2096 N N . PHE B 2 8 ? 6.779 170.394 56.307 1.00 41.94 525 PHE B N 1
ATOM 2097 C CA . PHE B 2 8 ? 7.682 171.513 56.504 1.00 39.60 525 PHE B CA 1
ATOM 2098 C C . PHE B 2 8 ? 8.356 171.428 57.872 1.00 42.41 525 PHE B C 1
ATOM 2099 O O . PHE B 2 8 ? 7.745 170.996 58.845 1.00 40.17 525 PHE B O 1
ATOM 2107 N N . ARG B 2 9 ? 9.617 171.835 57.938 1.00 35.55 526 ARG B N 1
ATOM 2108 C CA . ARG B 2 9 ? 10.389 171.753 59.176 1.00 37.17 526 ARG B CA 1
ATOM 2109 C C . ARG B 2 9 ? 11.063 173.058 59.548 1.00 40.35 526 ARG B C 1
ATOM 2110 O O . ARG B 2 9 ? 11.195 173.964 58.716 1.00 38.64 526 ARG B O 1
ATOM 2118 N N . ASP B 2 10 ? 11.506 173.158 60.800 1.00 41.75 527 ASP B N 1
ATOM 2119 C CA . ASP B 2 10 ? 12.343 174.283 61.210 1.00 42.18 527 ASP B CA 1
ATOM 2120 C C . ASP B 2 10 ? 13.600 174.343 60.334 1.00 43.04 527 ASP B C 1
ATOM 2121 O O . ASP B 2 10 ? 14.195 173.301 60.038 1.00 40.89 527 ASP B O 1
ATOM 2126 N N . PRO B 2 11 ? 14.001 175.560 59.904 1.00 40.21 528 PRO B N 1
ATOM 2127 C CA . PRO B 2 11 ? 15.159 175.729 59.007 1.00 38.37 528 PRO B CA 1
ATOM 2128 C C . PRO B 2 11 ? 16.452 175.117 59.544 1.00 43.47 528 PRO B C 1
ATOM 2129 O O . PRO B 2 11 ? 17.306 174.695 58.753 1.00 40.18 528 PRO B O 1
ATOM 2133 N N . ALA B 2 12 ? 16.592 175.073 60.868 1.00 42.02 529 ALA B N 1
ATOM 2134 C CA . ALA B 2 12 ? 17.762 174.465 61.502 1.00 41.60 529 ALA B CA 1
ATOM 2135 C C . ALA B 2 12 ? 17.864 172.956 61.233 1.00 36.96 529 ALA B C 1
ATOM 2136 O O . ALA B 2 12 ? 18.944 172.383 61.310 1.00 43.40 529 ALA B O 1
ATOM 2138 N N . GLU B 2 13 ? 16.742 172.315 60.922 1.00 38.84 530 GLU B N 1
ATOM 2139 C CA . GLU B 2 13 ? 16.735 170.878 60.648 1.00 38.47 530 GLU B CA 1
ATOM 2140 C C . GLU B 2 13 ? 16.992 170.553 59.178 1.00 43.79 530 GLU B C 1
ATOM 2141 O O . GLU B 2 13 ? 17.170 169.385 58.816 1.00 45.60 530 GLU B O 1
ATOM 2147 N N . VAL B 2 14 ? 17.011 171.580 58.331 1.00 39.60 531 VAL B N 1
ATOM 2148 C CA . VAL B 2 14 ? 17.080 171.354 56.890 1.00 39.58 531 VAL B CA 1
ATOM 2149 C C . VAL B 2 14 ? 18.349 171.912 56.257 1.00 40.57 531 VAL B C 1
ATOM 2150 O O . VAL B 2 14 ? 19.052 171.212 55.523 1.00 44.90 531 VAL B O 1
ATOM 2154 N N . LEU B 2 15 ? 18.633 173.183 56.519 1.00 39.56 532 LEU B N 1
ATOM 2155 C CA . LEU B 2 15 ? 19.774 173.843 55.903 1.00 37.67 532 LEU B CA 1
ATOM 2156 C C . LEU B 2 15 ? 21.086 173.223 56.360 1.00 46.65 532 LEU B C 1
ATOM 2157 O O . LEU B 2 15 ? 21.319 173.060 57.554 1.00 46.26 532 LEU B O 1
ATOM 2162 N N . GLY B 2 16 ? 21.934 172.873 55.399 1.00 49.99 533 GLY B N 1
ATOM 2163 C CA . GLY B 2 16 ? 23.261 172.365 55.699 1.00 52.74 533 GLY B CA 1
ATOM 2164 C C . GLY B 2 16 ? 23.293 170.895 56.070 1.00 60.41 533 GLY B C 1
ATOM 2165 O O . GLY B 2 16 ? 24.294 170.402 56.590 1.00 60.36 533 GLY B O 1
ATOM 2166 N N . THR B 2 17 ? 22.201 170.186 55.809 1.00 56.31 534 THR B N 1
ATOM 2167 C CA . THR B 2 17 ? 22.161 168.761 56.120 1.00 61.61 534 THR B CA 1
ATOM 2168 C C . THR B 2 17 ? 22.971 167.981 55.082 1.00 69.09 534 THR B C 1
ATOM 2169 O O . THR B 2 17 ? 23.535 166.926 55.382 1.00 68.84 534 THR B O 1
ATOM 2173 N N . GLY B 2 18 ? 23.042 168.516 53.867 1.00 66.09 535 GLY B N 1
ATOM 2174 C CA . GLY B 2 18 ? 23.914 167.959 52.849 1.00 69.79 535 GLY B CA 1
ATOM 2175 C C . GLY B 2 18 ? 25.378 168.098 53.241 1.00 74.62 535 GLY B C 1
ATOM 2176 O O . GLY B 2 18 ? 26.189 167.220 52.961 1.00 74.76 535 GLY B O 1
ATOM 2177 N N . ALA B 2 19 ? 25.710 169.203 53.906 1.00 74.51 536 ALA B N 1
ATOM 2178 C CA . ALA B 2 19 ? 27.083 169.476 54.327 1.00 71.57 536 ALA B CA 1
ATOM 2179 C C . ALA B 2 19 ? 27.511 168.636 55.544 1.00 77.12 536 ALA B C 1
ATOM 2180 O O . ALA B 2 19 ? 28.635 168.125 55.595 1.00 76.44 536 ALA B O 1
ATOM 2182 N N . GLU B 2 20 ? 26.614 168.495 56.518 1.00 70.92 537 GLU B N 1
ATOM 2183 C CA . GLU B 2 20 ? 26.925 167.796 57.763 1.00 67.12 537 GLU B CA 1
ATOM 2184 C C . GLU B 2 20 ? 26.657 166.293 57.666 1.00 64.99 537 GLU B C 1
ATOM 2185 O O . GLU B 2 20 ? 26.322 165.650 58.662 1.00 62.36 537 GLU B O 1
ATOM 2187 N N . VAL B 2 21 ? 26.821 165.737 56.469 1.00 66.71 538 VAL B N 1
ATOM 2188 C CA . VAL B 2 21 ? 26.524 164.325 56.218 1.00 65.24 538 VAL B CA 1
ATOM 2189 C C . VAL B 2 21 ? 27.267 163.367 57.165 1.00 57.84 538 VAL B C 1
ATOM 2190 O O . VAL B 2 21 ? 26.705 162.356 57.606 1.00 55.45 538 VAL B O 1
ATOM 2192 N N . ASP B 2 22 ? 28.520 163.682 57.484 1.00 56.47 539 ASP B N 1
ATOM 2193 C CA . ASP B 2 22 ? 29.302 162.826 58.378 1.00 59.70 539 ASP B CA 1
ATOM 2194 C C . ASP B 2 22 ? 28.770 162.877 59.810 1.00 53.89 539 ASP B C 1
ATOM 2195 O O . ASP B 2 22 ? 28.781 161.872 60.526 1.00 52.05 539 ASP B O 1
ATOM 2197 N N . TYR B 2 23 ? 28.295 164.045 60.227 1.00 53.68 540 TYR B N 1
ATOM 2198 C CA . TYR B 2 23 ? 27.786 164.204 61.585 1.00 48.76 540 TYR B CA 1
ATOM 2199 C C . TYR B 2 23 ? 26.372 163.642 61.708 1.00 48.36 540 TYR B C 1
ATOM 2200 O O . TYR B 2 23 ? 25.881 163.433 62.813 1.00 50.76 540 TYR B O 1
ATOM 2209 N N . LEU B 2 24 ? 25.724 163.403 60.569 1.00 43.97 541 LEU B N 1
ATOM 2210 C CA . LEU B 2 24 ? 24.390 162.803 60.553 1.00 49.40 541 LEU B CA 1
ATOM 2211 C C . LEU B 2 24 ? 24.460 161.275 60.463 1.00 46.88 541 LEU B C 1
ATOM 2212 O O . LEU B 2 24 ? 23.444 160.611 60.241 1.00 48.04 541 LEU B O 1
ATOM 2217 N N . GLU B 2 25 ? 25.658 160.724 60.618 1.00 43.50 542 GLU B N 1
ATOM 2218 C CA . GLU B 2 25 ? 25.834 159.276 60.594 1.00 43.33 542 GLU B CA 1
ATOM 2219 C C . GLU B 2 25 ? 26.199 158.770 61.992 1.00 40.77 542 GLU B C 1
ATOM 2220 O O . GLU B 2 25 ? 27.243 159.115 62.536 1.00 41.08 542 GLU B O 1
ATOM 2226 N N . GLN B 2 26 ? 25.333 157.959 62.584 1.00 41.76 543 GLN B N 1
ATOM 2227 C CA . GLN B 2 26 ? 25.614 157.425 63.916 1.00 38.56 543 GLN B CA 1
ATOM 2228 C C . GLN B 2 26 ? 25.184 155.986 63.957 1.00 32.78 543 GLN B C 1
ATOM 2229 O O . GLN B 2 26 ? 23.981 155.695 63.853 1.00 37.56 543 GLN B O 1
ATOM 2235 N N . PHE B 2 27 ? 26.149 155.083 64.082 1.00 36.70 544 PHE B N 1
ATOM 2236 C CA . PHE B 2 27 ? 25.861 153.644 64.069 1.00 32.61 544 PHE B CA 1
ATOM 2237 C C . PHE B 2 27 ? 24.872 153.287 65.174 1.00 35.11 544 PHE B C 1
ATOM 2238 O O . PHE B 2 27 ? 25.033 153.738 66.300 1.00 34.75 544 PHE B O 1
ATOM 2246 N N . GLY B 2 28 ? 23.852 152.494 64.835 1.00 30.77 545 GLY B N 1
ATOM 2247 C CA . GLY B 2 28 ? 22.943 151.925 65.813 1.00 30.37 545 GLY B CA 1
ATOM 2248 C C . GLY B 2 28 ? 21.759 152.793 66.196 1.00 33.29 545 GLY B C 1
ATOM 2249 O O . GLY B 2 28 ? 20.957 152.400 67.052 1.00 33.81 545 GLY B O 1
ATOM 2250 N N . THR B 2 29 ? 21.638 153.960 65.562 1.00 31.63 546 THR B N 1
ATOM 2251 C CA . THR B 2 29 ? 20.590 154.919 65.913 1.00 35.58 546 THR B CA 1
ATOM 2252 C C . THR B 2 29 ? 19.176 154.340 65.870 1.00 37.00 546 THR B C 1
ATOM 2253 O O . THR B 2 29 ? 18.468 154.385 66.874 1.00 35.41 546 THR B O 1
ATOM 2257 N N . SER B 2 30 ? 18.771 153.785 64.724 1.00 32.93 547 SER B N 1
ATOM 2258 C CA . SER B 2 30 ? 17.393 153.336 64.555 1.00 36.16 547 SER B CA 1
ATOM 2259 C C . SER B 2 30 ? 17.116 152.091 65.399 1.00 39.63 547 SER B C 1
ATOM 2260 O O . SER B 2 30 ? 16.030 151.935 65.946 1.00 38.18 547 SER B O 1
ATOM 2263 N N . SER B 2 31 ? 18.106 151.221 65.529 1.00 35.94 548 SER B N 1
ATOM 2264 C CA . SER B 2 31 ? 17.955 150.044 66.372 1.00 36.18 548 SER B CA 1
ATOM 2265 C C . SER B 2 31 ? 17.832 150.443 67.850 1.00 41.17 548 SER B C 1
ATOM 2266 O O . SER B 2 31 ? 17.008 149.888 68.588 1.00 39.11 548 SER B O 1
ATOM 2269 N N . PHE B 2 32 ? 18.636 151.412 68.280 1.00 36.44 549 PHE B N 1
ATOM 2270 C CA . PHE B 2 32 ? 18.580 151.850 69.668 1.00 37.21 549 PHE B CA 1
ATOM 2271 C C . PHE B 2 32 ? 17.275 152.591 69.980 1.00 38.43 549 PHE B C 1
ATOM 2272 O O . PHE B 2 32 ? 16.679 152.372 71.023 1.00 39.56 549 PHE B O 1
ATOM 2280 N N . LYS B 2 33 ? 16.852 153.481 69.088 1.00 34.80 550 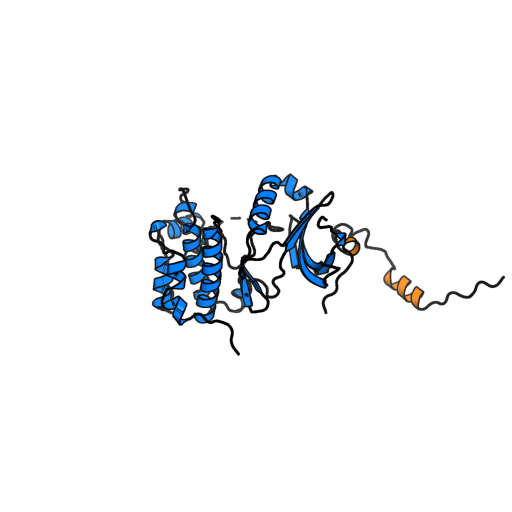LYS B N 1
ATOM 2281 C CA . LYS B 2 33 ? 15.613 154.217 69.305 1.00 42.17 550 LYS B CA 1
ATOM 2282 C C . LYS B 2 33 ? 14.420 153.269 69.357 1.00 44.34 550 LYS B C 1
ATOM 2283 O O . LYS B 2 33 ? 13.524 153.445 70.183 1.00 45.55 550 LYS B O 1
ATOM 2289 N N . GLU B 2 34 ? 14.422 152.246 68.506 1.00 43.07 551 GLU B N 1
ATOM 2290 C CA . GLU B 2 34 ? 13.322 151.294 68.507 1.00 45.11 551 GLU B CA 1
ATOM 2291 C C . GLU B 2 34 ? 13.272 150.604 69.862 1.00 51.56 551 GLU B C 1
ATOM 2292 O O . GLU B 2 34 ? 12.238 150.597 70.527 1.00 54.73 551 GLU B O 1
ATOM 2294 N N . SER B 2 35 ? 14.401 150.059 70.296 1.00 46.58 552 SER B N 1
ATOM 2295 C CA . SER B 2 35 ? 14.406 149.306 71.537 1.00 51.10 552 SER B CA 1
ATOM 2296 C C . SER B 2 35 ? 14.226 150.232 72.750 1.00 52.81 552 SER B C 1
ATOM 2297 O O . SER B 2 35 ? 13.836 149.783 73.823 1.00 57.02 552 SER B O 1
ATOM 2300 N N . ALA B 2 36 ? 14.483 151.525 72.575 1.00 49.17 553 ALA B N 1
ATOM 2301 C CA . ALA B 2 36 ? 14.207 152.485 73.635 1.00 46.00 553 ALA B CA 1
ATOM 2302 C C . ALA B 2 36 ? 12.702 152.636 73.798 1.00 58.74 553 ALA B C 1
ATOM 2303 O O . ALA B 2 36 ? 12.191 152.597 74.919 1.00 62.97 553 ALA B O 1
ATOM 2305 N N . LEU B 2 37 ? 12.003 152.809 72.676 1.00 56.58 554 LEU B N 1
ATOM 2306 C CA . LEU B 2 37 ? 10.539 152.894 72.665 1.00 60.41 554 LEU B CA 1
ATOM 2307 C C . LEU B 2 37 ? 9.869 151.688 73.329 1.00 56.07 554 LEU B C 1
ATOM 2308 O O . LEU B 2 37 ? 8.886 151.838 74.054 1.00 59.81 554 LEU B O 1
ATOM 2313 N N . ARG B 2 38 ? 10.410 150.501 73.084 1.00 57.23 555 ARG B N 1
ATOM 2314 C CA . ARG B 2 38 ? 9.816 149.260 73.575 1.00 59.21 555 ARG B CA 1
ATOM 2315 C C . ARG B 2 38 ? 10.193 148.928 75.023 1.00 60.90 555 ARG B C 1
ATOM 2316 O O . ARG B 2 38 ? 9.541 148.112 75.667 1.00 60.21 555 ARG B O 1
ATOM 2318 N N . LYS B 2 39 ? 11.247 149.541 75.544 1.00 55.81 556 LYS B N 1
ATOM 2319 C CA . LYS B 2 39 ? 11.635 149.234 76.911 1.00 54.77 556 LYS B CA 1
ATOM 2320 C C . LYS B 2 39 ? 10.995 150.191 77.896 1.00 56.56 556 LYS B C 1
ATOM 2321 O O . LYS B 2 39 ? 10.744 151.358 77.585 1.00 55.11 556 LYS B O 1
ATOM 2327 N N . GLN B 2 40 ? 10.711 149.669 79.083 1.00 57.59 557 GLN B N 1
ATOM 2328 C CA . GLN B 2 40 ? 10.127 150.457 80.159 1.00 55.50 557 GLN B CA 1
ATOM 2329 C C . GLN B 2 40 ? 11.207 150.898 81.127 1.00 53.80 557 GLN B C 1
ATOM 2330 O O . GLN B 2 40 ? 12.177 150.174 81.371 1.00 53.79 557 GLN B O 1
ATOM 2332 N N . SER B 2 41 ? 11.043 152.100 81.663 1.00 51.27 558 SER B N 1
ATOM 2333 C CA . SER B 2 41 ? 11.896 152.571 82.740 1.00 54.23 558 SER B CA 1
ATOM 2334 C C . SER B 2 41 ? 11.135 152.416 84.050 1.00 63.65 558 SER B C 1
ATOM 2335 O O . SER B 2 41 ? 10.124 153.087 84.274 1.00 62.54 558 SER B O 1
ATOM 2338 N N . LEU B 2 42 ? 11.621 151.517 84.901 1.00 69.14 559 LEU B N 1
ATOM 2339 C CA . LEU B 2 42 ? 10.953 151.209 86.160 1.00 74.50 559 LEU B CA 1
ATOM 2340 C C . LEU B 2 42 ? 11.164 152.310 87.205 1.00 72.09 559 LEU B C 1
ATOM 2341 O O . LEU B 2 42 ? 12.262 152.863 87.338 1.00 62.09 559 LEU B O 1
ATOM 2343 N N . TYR B 2 43 ? 10.085 152.617 87.924 1.00 74.22 560 TYR B N 1
ATOM 2344 C CA . TYR B 2 43 ? 10.080 153.559 89.040 1.00 69.38 560 TYR B CA 1
ATOM 2345 C C . TYR B 2 43 ? 11.279 153.366 89.968 1.00 71.31 560 TYR B C 1
ATOM 2346 O O . TYR B 2 43 ? 11.686 152.235 90.248 1.00 65.68 560 TYR B O 1
ATOM 2355 N N . LEU B 2 44 ? 11.844 154.470 90.446 1.00 65.70 561 LEU B N 1
ATOM 2356 C CA . LEU B 2 44 ? 13.042 154.401 91.275 1.00 70.01 561 LEU B CA 1
ATOM 2357 C C . LEU B 2 44 ? 12.725 154.084 92.741 1.00 71.95 561 LEU B C 1
ATOM 2358 O O . LEU B 2 44 ? 12.425 154.981 93.530 1.00 71.22 561 LEU B O 1
ATOM 2363 N N . LYS B 2 45 ? 12.807 152.802 93.094 1.00 72.51 562 LYS B N 1
ATOM 2364 C CA . LYS B 2 45 ? 12.544 152.358 94.462 1.00 75.07 562 LYS B CA 1
ATOM 2365 C C . LYS B 2 45 ? 13.830 152.333 95.285 1.00 70.56 562 LYS B C 1
ATOM 2366 O O . LYS B 2 45 ? 14.859 151.825 94.827 1.00 73.05 562 LYS B O 1
ATOM 2368 N N . PHE B 2 46 ? 13.750 152.890 96.493 1.00 74.43 563 PHE B N 1
ATOM 2369 C CA . PHE B 2 46 ? 14.869 152.969 97.438 1.00 69.77 563 PHE B CA 1
ATOM 2370 C C . PHE B 2 46 ? 16.023 153.799 96.881 1.00 72.97 563 PHE B C 1
ATOM 2371 O O . PHE B 2 46 ? 15.950 155.031 96.822 1.00 72.72 563 PHE B O 1
#

Solvent-accessible surface area: 16680 Å² total; per-residue (Å²): 151,163,102,42,45,117,40,0,31,1,8,112,66,71,26,119,21,80,36,0,21,21,8,5,0,58,29,58,94,73,107,108,83,6,6,0,23,1,0,59,49,67,70,5,102,175,52,53,23,63,142,92,13,157,44,53,9,85,70,1,19,90,2,139,32,94,15,0,10,59,1,79,10,101,23,120,57,92,82,48,22,1,2,1,10,30,53,11,54,96,33,35,0,102,34,45,14,119,164,90,66,102,7,98,50,97,88,0,0,26,8,0,13,32,0,0,60,0,0,45,46,0,42,88,101,96,25,81,18,52,38,2,31,1,77,28,0,41,5,3,92,85,28,43,0,19,0,20,45,12,10,29,59,8,150,57,48,65,14,12,21,36,0,0,10,58,24,55,68,171,177,82,59,67,31,0,0,3,0,1,0,0,0,0,0,9,17,0,12,7,30,104,11,14,0,93,26,152,73,129,130,47,0,68,76,86,0,27,172,36,47,46,113,40,34,142,116,8,60,83,25,0,76,57,2,0,42,122,0,5,89,86,67,36,89,123,4,17,113,10,52,82,1,48,126,18,99,14,3,80,84,40,25,46,143,134,114,153,166,79,88,26,126,63,7,91,99,11,28,25,54,60,96,34,62,82,186,120,144,137,218,34,52,93,80,140,120,59,46,50,159,91,159,102,120,90,202,166,88,158